Protein AF-A0A947G6I9-F1 (afdb_monomer)

Sequence (296 aa):
MSQNSLHRHLKLLVLGGATAAMALVASPETAAADTYVRVGGAVRIGPAGTYYRPPVRVRRVRRIYRPIPARRLIVGGSLWAGNLTVGWAAPPPPPPRPCPVDCGPPLPPPQPYYGPSQYRPAPAPVVRARPAPRPLIPRFGLGVFGGGVDVEDREAGEAFGLIGRFNVGRHLALEGELSRDEIENDVRVDNRAGGALILNLLPNRRLNPYLLAGGGVLFTDVADGQYSSRDPYGEAGIGVELKLSRRLSLSLEGRAGARRRASGGDPGETPLRSIAPPADEEESYTRGRLSAMLYF

Secondary structure (DSSP, 8-state):
--------------------------------------BSB-EEEETTEEEE-----------------------------TT----------PPPP---S---S----------------------PPPPPPPPPPPSEEEEEEEEEEEETTS--EEEEEEEEEEE-SSSEEEEEEEEEEEETTTTEEEEEEEEEEEEESSTTSSEEEEEEEEEEEEEEEETTTTEEEEEEEEEEEEEEEEE-SSSEEEEEEEEEEEE---S-------SGGGTSPPTT--EEEEEEEEEEEEE-

Structure (mmCIF, N/CA/C/O backbone):
data_AF-A0A947G6I9-F1
#
_entry.id   AF-A0A947G6I9-F1
#
loop_
_atom_site.group_PDB
_atom_site.id
_atom_site.type_symbol
_atom_site.label_atom_id
_atom_site.label_alt_id
_atom_site.label_comp_id
_atom_site.label_asym_id
_atom_site.label_entity_id
_atom_site.label_seq_id
_atom_site.pdbx_PDB_ins_code
_atom_site.Cartn_x
_atom_site.Cartn_y
_atom_site.Cartn_z
_atom_site.occupancy
_atom_site.B_iso_or_equiv
_atom_site.auth_seq_id
_atom_site.auth_comp_id
_atom_site.auth_asym_id
_atom_site.auth_atom_id
_atom_site.pdbx_PDB_model_num
ATOM 1 N N . MET A 1 1 ? 6.507 12.407 -52.029 1.00 38.53 1 MET A N 1
ATOM 2 C CA . MET A 1 1 ? 6.138 13.867 -51.807 1.00 38.53 1 MET A CA 1
ATOM 3 C C . MET A 1 1 ? 4.665 13.987 -51.403 1.00 38.53 1 MET A C 1
ATOM 5 O O . MET A 1 1 ? 3.771 13.485 -52.086 1.00 38.53 1 MET A O 1
ATOM 9 N N . SER A 1 2 ? 4.322 13.599 -50.126 1.00 37.91 2 SER A N 1
ATOM 10 C CA . SER A 1 2 ? 3.820 14.255 -48.901 1.00 37.91 2 SER A CA 1
ATOM 11 C C . SER A 1 2 ? 2.362 13.848 -48.648 1.00 37.91 2 SER A C 1
ATOM 13 O O . SER A 1 2 ? 1.463 14.166 -49.429 1.00 37.91 2 SER A O 1
ATOM 15 N N . GLN A 1 3 ? 2.190 12.775 -47.810 1.00 41.69 3 GLN A N 1
ATOM 16 C CA . GLN A 1 3 ? 0.922 12.483 -47.098 1.00 41.69 3 GLN A CA 1
ATOM 17 C C . GLN A 1 3 ? 1.153 12.563 -45.587 1.00 41.69 3 GLN A C 1
ATOM 19 O O . GLN A 1 3 ? 1.938 11.803 -45.016 1.00 41.69 3 GLN A O 1
ATOM 24 N N . ASN A 1 4 ? 1.241 13.797 -45.050 1.00 42.34 4 ASN A N 1
ATOM 25 C CA . ASN A 1 4 ? 1.119 13.863 -43.569 1.00 42.34 4 ASN A CA 1
ATOM 26 C C . ASN A 1 4 ? 0.287 15.085 -43.172 1.00 42.34 4 ASN A C 1
ATOM 28 O O . ASN A 1 4 ? 0.679 16.230 -43.404 1.00 42.34 4 ASN A O 1
ATOM 32 N N . SER A 1 5 ? -1.003 14.951 -43.200 1.00 45.03 5 SER A N 1
ATOM 33 C CA . SER A 1 5 ? -1.693 15.902 -42.285 1.00 45.03 5 SER A CA 1
ATOM 34 C C . SER A 1 5 ? -3.045 15.313 -41.871 1.00 45.03 5 SER A C 1
ATOM 36 O O . SER A 1 5 ? -3.878 14.964 -42.710 1.00 45.03 5 SER A O 1
ATOM 38 N N . LEU A 1 6 ? -2.974 14.481 -40.862 1.00 40.09 6 LEU A N 1
ATOM 39 C CA . LEU A 1 6 ? -4.314 14.557 -40.224 1.00 40.09 6 LEU A CA 1
ATOM 40 C C . LEU A 1 6 ? -4.283 13.780 -38.905 1.00 40.09 6 LEU A C 1
ATOM 42 O O . LEU A 1 6 ? -4.068 12.566 -38.882 1.00 40.09 6 LEU A O 1
ATOM 46 N N . HIS A 1 7 ? -3.793 14.416 -37.825 1.00 33.88 7 HIS A N 1
ATOM 47 C CA . HIS A 1 7 ? -4.610 14.086 -36.628 1.00 33.88 7 HIS A CA 1
ATOM 48 C C . HIS A 1 7 ? -4.067 14.846 -35.416 1.00 33.88 7 HIS A C 1
ATOM 50 O O . HIS A 1 7 ? -2.981 14.555 -34.911 1.00 33.88 7 HIS A O 1
ATOM 56 N N . ARG A 1 8 ? -4.262 16.150 -35.284 1.00 44.22 8 ARG A N 1
ATOM 57 C CA . ARG A 1 8 ? -4.126 16.766 -33.938 1.00 44.22 8 ARG A CA 1
ATOM 58 C C . ARG A 1 8 ? -5.417 17.504 -33.579 1.00 44.22 8 ARG A C 1
ATOM 60 O O . ARG A 1 8 ? -5.967 18.263 -34.380 1.00 44.22 8 ARG A O 1
ATOM 67 N N . HIS A 1 9 ? -6.345 16.775 -32.966 1.00 36.16 9 HIS A N 1
ATOM 68 C CA . HIS A 1 9 ? -7.088 17.425 -31.863 1.00 36.16 9 HIS A CA 1
ATOM 69 C C . HIS A 1 9 ? -8.312 16.574 -31.508 1.00 36.16 9 HIS A C 1
ATOM 71 O O . HIS A 1 9 ? -9.069 16.146 -32.383 1.00 36.16 9 HIS A O 1
ATOM 77 N N . LEU A 1 10 ? -8.234 15.844 -30.340 1.00 31.86 10 LEU A N 1
ATOM 78 C CA . LEU A 1 10 ? -9.440 15.853 -29.481 1.00 31.86 10 LEU A CA 1
ATOM 79 C C . LEU A 1 10 ? -9.472 14.568 -28.646 1.00 31.86 10 LEU A C 1
ATOM 81 O O . LEU A 1 10 ? -9.374 13.459 -29.174 1.00 31.86 10 LEU A O 1
ATOM 85 N N . LYS A 1 11 ? -9.112 14.657 -27.267 1.00 29.22 11 LYS A N 1
ATOM 86 C CA . LYS A 1 11 ? -10.168 14.362 -26.268 1.00 29.22 11 LYS A CA 1
ATOM 87 C C . LYS A 1 11 ? -9.521 13.979 -24.934 1.00 29.22 11 LYS A C 1
ATOM 89 O O . LYS A 1 11 ? -8.597 13.165 -24.882 1.00 29.22 11 LYS A O 1
ATOM 94 N N . LEU A 1 12 ? -9.678 14.877 -23.801 1.00 29.91 12 LEU A N 1
ATOM 95 C CA . LEU A 1 12 ? -10.816 14.860 -22.850 1.00 29.91 12 LEU A CA 1
ATOM 96 C C . LEU A 1 12 ? -10.626 13.745 -21.814 1.00 29.91 12 LEU A C 1
ATOM 98 O O . LEU A 1 12 ? -10.316 12.602 -22.157 1.00 29.91 12 LEU A O 1
ATOM 102 N N . LEU A 1 13 ? -10.278 14.134 -20.557 1.00 30.55 13 LEU A N 1
ATOM 103 C CA . LEU A 1 13 ? -11.035 13.986 -19.294 1.00 30.55 13 LEU A CA 1
ATOM 104 C C . LEU A 1 13 ? -11.184 12.503 -18.928 1.00 30.55 13 LEU A C 1
ATOM 106 O O . LEU A 1 13 ? -11.746 11.710 -19.687 1.00 30.55 13 LEU A O 1
ATOM 110 N N . VAL A 1 14 ? -10.269 11.926 -18.073 1.00 29.95 14 VAL A N 1
ATOM 111 C CA . VAL A 1 14 ? -10.734 10.684 -17.398 1.00 29.95 14 VAL A CA 1
ATOM 112 C C . VAL A 1 14 ? -10.686 10.910 -15.884 1.00 29.95 14 VAL A C 1
ATOM 114 O O . VAL A 1 14 ? -9.630 11.182 -15.308 1.00 29.95 14 VAL A O 1
ATOM 117 N N . LEU A 1 15 ? -11.593 11.722 -15.322 1.00 32.84 15 LEU A N 1
ATOM 118 C CA . LEU A 1 15 ? -12.431 11.442 -14.130 1.00 32.84 15 LEU A CA 1
ATOM 119 C C . LEU A 1 15 ? -13.633 10.567 -14.502 1.00 32.84 15 LEU A C 1
ATOM 121 O O . LEU A 1 15 ? -14.388 10.876 -15.427 1.00 32.84 15 LEU A O 1
ATOM 125 N N . GLY A 1 16 ? -13.444 9.224 -14.375 1.00 25.89 16 GLY A N 1
ATOM 126 C CA . GLY A 1 16 ? -14.708 8.478 -14.127 1.00 25.89 16 GLY A CA 1
ATOM 127 C C . GLY A 1 16 ? -14.398 7.013 -13.808 1.00 25.89 16 GLY A C 1
ATOM 128 O O . GLY A 1 16 ? -13.567 6.378 -14.460 1.00 25.89 16 GLY A O 1
ATOM 129 N N . GLY A 1 17 ? -14.210 6.653 -12.525 1.00 27.61 17 GLY A N 1
ATOM 130 C CA . GLY A 1 17 ? -15.162 5.637 -11.999 1.00 27.61 17 GLY A CA 1
ATOM 131 C C . GLY A 1 17 ? -14.510 4.249 -11.951 1.00 27.61 17 GLY A C 1
ATOM 132 O O . GLY A 1 17 ? -13.888 3.802 -12.916 1.00 27.61 17 GLY A O 1
ATOM 133 N N . ALA A 1 18 ? -13.778 3.889 -10.860 1.00 37.56 18 ALA A N 1
ATOM 134 C CA . ALA A 1 18 ? -14.086 2.695 -10.036 1.00 37.56 18 ALA A CA 1
ATOM 135 C C . ALA A 1 18 ? -15.205 1.853 -10.665 1.00 37.56 18 ALA A C 1
ATOM 137 O O . ALA A 1 18 ? -16.326 2.325 -10.872 1.00 37.56 18 ALA A O 1
ATOM 138 N N . THR A 1 19 ? -14.866 0.982 -11.642 1.00 30.62 19 THR A N 1
ATOM 139 C CA . THR A 1 19 ? -15.785 -0.168 -11.843 1.00 30.62 19 THR A CA 1
ATOM 140 C C . THR A 1 19 ? -14.954 -1.429 -12.088 1.00 30.62 19 THR A C 1
ATOM 142 O O . THR A 1 19 ? -13.933 -1.400 -12.779 1.00 30.62 19 THR A O 1
ATOM 145 N N . ALA A 1 20 ? -14.699 -2.275 -11.007 1.00 40.25 20 ALA A N 1
ATOM 146 C CA . ALA A 1 20 ? -14.956 -3.725 -10.835 1.00 40.25 20 ALA A CA 1
ATOM 147 C C . ALA A 1 20 ? -14.057 -4.543 -11.773 1.00 40.25 20 ALA A C 1
ATOM 149 O O . ALA A 1 20 ? -14.175 -4.474 -12.999 1.00 40.25 20 ALA A O 1
ATOM 150 N N . ALA A 1 21 ? -12.801 -4.814 -11.317 1.00 31.55 21 ALA A N 1
ATOM 151 C CA . ALA A 1 21 ? -12.365 -6.122 -11.883 1.00 31.55 21 ALA A CA 1
ATOM 152 C C . ALA A 1 21 ? -11.701 -6.957 -10.786 1.00 31.55 21 ALA A C 1
ATOM 154 O O . ALA A 1 21 ? -10.664 -6.583 -10.233 1.00 31.55 21 ALA A O 1
ATOM 155 N N . MET A 1 22 ? -12.474 -7.407 -9.846 1.00 36.22 22 MET A N 1
ATOM 156 C CA . MET A 1 22 ? -12.140 -8.665 -9.127 1.00 36.22 22 MET A CA 1
ATOM 157 C C . MET A 1 22 ? -12.652 -9.877 -9.910 1.00 36.22 22 MET A C 1
ATOM 159 O O . MET A 1 22 ? -13.844 -9.997 -10.198 1.00 36.22 22 MET A O 1
ATOM 163 N N . ALA A 1 23 ? -11.958 -10.305 -10.882 1.00 32.06 23 ALA A N 1
ATOM 164 C CA . ALA A 1 23 ? -12.135 -11.720 -11.299 1.00 32.06 23 ALA A CA 1
ATOM 165 C C . ALA A 1 23 ? -10.922 -12.541 -10.844 1.00 32.06 23 ALA A C 1
ATOM 167 O O . ALA A 1 23 ? -9.770 -12.129 -11.002 1.00 32.06 23 ALA A O 1
ATOM 168 N N . LEU A 1 24 ? -10.953 -13.109 -9.633 1.00 33.41 24 LEU A N 1
ATOM 169 C CA . LEU A 1 24 ? -10.735 -14.474 -9.105 1.00 33.41 24 LEU A CA 1
ATOM 170 C C . LEU A 1 24 ? -10.151 -15.396 -10.180 1.00 33.41 24 LEU A C 1
ATOM 172 O O . LEU A 1 24 ? -10.664 -15.481 -11.298 1.00 33.41 24 LEU A O 1
ATOM 176 N N . VAL A 1 25 ? -8.864 -15.530 -10.352 1.00 35.25 25 VAL A N 1
ATOM 177 C CA . VAL A 1 25 ? -8.066 -16.666 -10.871 1.00 35.25 25 VAL A CA 1
ATOM 178 C C . VAL A 1 25 ? -8.551 -17.975 -10.230 1.00 35.25 25 VAL A C 1
ATOM 180 O O . VAL A 1 25 ? -8.489 -18.155 -9.012 1.00 35.25 25 VAL A O 1
ATOM 183 N N . ALA A 1 26 ? -9.763 -18.518 -10.627 1.00 35.75 26 ALA A N 1
ATOM 184 C CA . ALA A 1 26 ? -10.063 -19.962 -10.465 1.00 35.75 26 ALA A CA 1
ATOM 185 C C . ALA A 1 26 ? -9.674 -20.723 -11.739 1.00 35.75 26 ALA A C 1
ATOM 187 O O . ALA A 1 26 ? -9.839 -20.230 -12.857 1.00 35.75 26 ALA A O 1
ATOM 188 N N . SER A 1 27 ? -8.521 -21.351 -11.779 1.00 30.91 27 SER A N 1
ATOM 189 C CA . SER A 1 27 ? -7.966 -22.497 -12.526 1.00 30.91 27 SER A CA 1
ATOM 190 C C . SER A 1 27 ? -9.075 -23.385 -13.105 1.00 30.91 27 SER A C 1
ATOM 192 O O . SER A 1 27 ? -10.106 -23.619 -12.470 1.00 30.91 27 SER A O 1
ATOM 194 N N . PRO A 1 28 ? -9.162 -23.623 -14.490 1.00 38.06 28 PRO A N 1
ATOM 195 C CA . PRO A 1 28 ? -10.180 -24.503 -15.091 1.00 38.06 28 PRO A CA 1
ATOM 196 C C . PRO A 1 28 ? -9.769 -25.980 -15.019 1.00 38.06 28 PRO A C 1
ATOM 198 O O . PRO A 1 28 ? -8.605 -26.328 -15.235 1.00 38.06 28 PRO A O 1
ATOM 201 N N . GLU A 1 29 ? -10.208 -26.688 -13.912 1.00 33.97 29 GLU A N 1
ATOM 202 C CA . GLU A 1 29 ? -10.324 -28.120 -14.293 1.00 33.97 29 GLU A CA 1
ATOM 203 C C . GLU A 1 29 ? -11.604 -28.709 -13.694 1.00 33.97 29 GLU A C 1
ATOM 205 O O . GLU A 1 29 ? -11.978 -28.408 -12.558 1.00 33.97 29 GLU A O 1
ATOM 210 N N . THR A 1 30 ? -12.744 -28.799 -14.479 1.00 40.44 30 THR A N 1
ATOM 211 C CA . THR A 1 30 ? -13.767 -29.812 -14.825 1.00 40.44 30 THR A CA 1
ATOM 212 C C . THR A 1 30 ? -14.638 -30.118 -13.601 1.00 40.44 30 THR A C 1
ATOM 214 O O . THR A 1 30 ? -14.137 -30.367 -12.503 1.00 40.44 30 THR A O 1
ATOM 217 N N . ALA A 1 31 ? -15.835 -29.373 -13.495 1.00 31.58 31 ALA A N 1
ATOM 218 C CA . ALA A 1 31 ? -17.060 -30.124 -13.107 1.00 31.58 31 ALA A CA 1
ATOM 219 C C . ALA A 1 31 ? -18.213 -29.132 -12.908 1.00 31.58 31 ALA A C 1
ATOM 221 O O . ALA A 1 31 ? -18.032 -28.037 -12.371 1.00 31.58 31 ALA A O 1
ATOM 222 N N . ALA A 1 32 ? -19.038 -28.828 -13.989 1.00 42.41 32 ALA A N 1
ATOM 223 C CA . ALA A 1 32 ? -20.503 -28.606 -14.031 1.00 42.41 32 ALA A CA 1
ATOM 224 C C . ALA A 1 32 ? -21.090 -28.497 -12.619 1.00 42.41 32 ALA A C 1
ATOM 226 O O . ALA A 1 32 ? -21.096 -29.460 -11.849 1.00 42.41 32 ALA A O 1
ATOM 227 N N . ALA A 1 33 ? -20.808 -27.322 -11.980 1.00 33.38 33 ALA A N 1
ATOM 228 C CA . ALA A 1 33 ? -21.680 -27.056 -10.807 1.00 33.38 33 ALA A CA 1
ATOM 229 C C . ALA A 1 33 ? -22.154 -25.598 -10.850 1.00 33.38 33 ALA A C 1
ATOM 231 O O . ALA A 1 33 ? -21.427 -24.699 -11.281 1.00 33.38 33 ALA A O 1
ATOM 232 N N . ASP A 1 34 ? -23.405 -25.389 -11.298 1.00 33.06 34 ASP A N 1
ATOM 233 C CA . ASP A 1 34 ? -24.320 -24.261 -11.015 1.00 33.06 34 ASP A CA 1
ATOM 234 C C . ASP A 1 34 ? -23.884 -23.480 -9.768 1.00 33.06 34 ASP A C 1
ATOM 236 O O . ASP A 1 34 ? -23.686 -24.048 -8.692 1.00 33.06 34 ASP A O 1
ATOM 240 N N . THR A 1 35 ? -23.054 -22.474 -9.998 1.00 33.53 35 THR A N 1
ATOM 241 C CA . THR A 1 35 ? -22.595 -21.558 -8.932 1.00 33.53 35 THR A CA 1
ATOM 242 C C . THR A 1 35 ? -23.526 -20.338 -8.870 1.00 33.53 35 THR A C 1
ATOM 244 O O . THR A 1 35 ? -23.986 -19.833 -9.896 1.00 33.53 35 THR A O 1
ATOM 247 N N . TYR A 1 36 ? -24.280 -20.205 -7.738 1.00 33.22 36 TYR A N 1
ATOM 248 C CA . TYR A 1 36 ? -25.167 -19.067 -7.407 1.00 33.22 36 TYR A CA 1
ATOM 249 C C . TYR A 1 36 ? -24.392 -18.060 -6.545 1.00 33.22 36 TYR A C 1
ATOM 251 O O . TYR A 1 36 ? -23.603 -18.433 -5.674 1.00 33.22 36 TYR A O 1
ATOM 259 N N . VAL A 1 37 ? -24.060 -16.848 -7.049 1.00 30.72 37 VAL A N 1
ATOM 260 C CA . VAL A 1 37 ? -23.490 -15.725 -6.266 1.00 30.72 37 VAL A CA 1
ATOM 261 C C . VAL A 1 37 ? -24.580 -14.657 -6.083 1.00 30.72 37 VAL A C 1
ATOM 263 O O . VAL A 1 37 ? -25.307 -14.315 -7.018 1.00 30.72 37 VAL A O 1
ATOM 266 N N . ARG A 1 38 ? -25.062 -14.538 -4.794 1.00 26.80 38 ARG A N 1
ATOM 267 C CA . ARG A 1 38 ? -26.066 -13.503 -4.448 1.00 26.80 38 ARG A CA 1
ATOM 268 C C . ARG A 1 38 ? -25.362 -12.188 -4.100 1.00 26.80 38 ARG A C 1
ATOM 270 O O . ARG A 1 38 ? -24.536 -12.125 -3.186 1.00 26.80 38 ARG A O 1
ATOM 277 N N . VAL A 1 39 ? -25.224 -11.302 -5.071 1.00 35.44 39 VAL A N 1
ATOM 278 C CA . VAL A 1 39 ? -24.970 -9.856 -4.881 1.00 35.44 39 VAL A CA 1
ATOM 279 C C . VAL A 1 39 ? -26.198 -9.078 -5.369 1.00 35.44 39 VAL A C 1
ATOM 281 O O . VAL A 1 39 ? -26.790 -9.394 -6.404 1.00 35.44 39 VAL A O 1
ATOM 284 N N . GLY A 1 40 ? -27.177 -8.846 -4.481 1.00 36.22 40 GLY A N 1
ATOM 285 C CA . GLY A 1 40 ? -28.359 -7.949 -4.517 1.00 36.22 40 GLY A CA 1
ATOM 286 C C . GLY A 1 40 ? -28.660 -7.433 -5.928 1.00 36.22 40 GLY A C 1
ATOM 287 O O . GLY A 1 40 ? -29.098 -6.290 -6.077 1.00 36.22 40 GLY A O 1
ATOM 288 N N . GLY A 1 41 ? -28.851 -8.319 -6.893 1.00 38.50 41 GLY A N 1
ATOM 289 C CA . GLY A 1 41 ? -29.470 -8.299 -8.234 1.00 38.50 41 GLY A CA 1
ATOM 290 C C . GLY A 1 41 ? -29.014 -9.507 -9.060 1.00 38.50 41 GLY A C 1
ATOM 291 O O . GLY A 1 41 ? -27.977 -10.115 -8.787 1.00 38.50 41 GLY A O 1
ATOM 292 N N . ALA A 1 42 ? -30.087 -10.358 -9.391 1.00 39.41 42 ALA A N 1
ATOM 293 C CA . ALA A 1 42 ? -29.983 -11.694 -10.029 1.00 39.41 42 ALA A CA 1
ATOM 294 C C . ALA A 1 42 ? -29.554 -11.551 -11.496 1.00 39.41 42 ALA A C 1
ATOM 296 O O . ALA A 1 42 ? -30.075 -10.715 -12.238 1.00 39.41 42 ALA A O 1
ATOM 297 N N . VAL A 1 43 ? -28.231 -11.813 -11.763 1.00 40.03 43 VAL A N 1
ATOM 298 C CA . VAL A 1 43 ? -27.807 -11.905 -13.180 1.00 40.03 43 VAL A CA 1
ATOM 299 C C . VAL A 1 43 ? -27.692 -13.390 -13.558 1.00 40.03 43 VAL A C 1
ATOM 301 O O . VAL A 1 43 ? -27.105 -14.194 -12.829 1.00 40.03 43 VAL A O 1
ATOM 304 N N . ARG A 1 44 ? -28.604 -13.732 -14.602 1.00 47.19 44 ARG A N 1
ATOM 305 C CA . ARG A 1 44 ? -28.513 -15.126 -15.097 1.00 47.19 44 ARG A CA 1
ATOM 306 C C . ARG A 1 44 ? -27.748 -15.159 -16.425 1.00 47.19 44 ARG A C 1
ATOM 308 O O . ARG A 1 44 ? -27.967 -14.330 -17.311 1.00 47.19 44 ARG A O 1
ATOM 315 N N . ILE A 1 45 ? -26.743 -16.031 -16.495 1.00 41.41 45 ILE A N 1
ATOM 316 C CA . ILE A 1 45 ? -26.001 -16.174 -17.772 1.00 41.41 45 ILE A CA 1
ATOM 317 C C . ILE A 1 45 ? -26.218 -17.599 -18.293 1.00 41.41 45 ILE A C 1
ATOM 319 O O . ILE A 1 45 ? -25.927 -18.584 -17.610 1.00 41.41 45 ILE A O 1
ATOM 323 N N . GLY A 1 46 ? -27.031 -17.634 -19.523 1.00 60.56 46 GLY A N 1
ATOM 324 C CA . GLY A 1 46 ? -27.208 -18.929 -20.207 1.00 60.56 46 GLY A CA 1
ATOM 325 C C . GLY A 1 46 ? -26.833 -18.820 -21.693 1.00 60.56 46 GLY A C 1
ATOM 326 O O . GLY A 1 46 ? -26.339 -17.789 -22.154 1.00 60.56 46 GLY A O 1
ATOM 327 N N . PRO A 1 47 ? -26.814 -19.894 -22.422 1.00 43.84 47 PRO A N 1
ATOM 328 C CA . PRO A 1 47 ? -26.299 -20.038 -23.796 1.00 43.84 47 PRO A CA 1
ATOM 329 C C . PRO A 1 47 ? -27.072 -19.160 -24.788 1.00 43.84 47 PRO A C 1
ATOM 331 O O . PRO A 1 47 ? -26.573 -18.898 -25.885 1.00 43.84 47 PRO A O 1
ATOM 334 N N . ALA A 1 48 ? -28.067 -18.398 -24.275 1.00 49.12 48 ALA A N 1
ATOM 335 C CA . ALA A 1 48 ? -28.883 -17.611 -25.227 1.00 49.12 48 ALA A CA 1
ATOM 336 C C . ALA A 1 48 ? -28.780 -16.121 -24.887 1.00 49.12 48 ALA A C 1
ATOM 338 O O . ALA A 1 48 ? -29.337 -15.286 -25.602 1.00 49.12 48 ALA A O 1
ATOM 339 N N . GLY A 1 49 ? -27.636 -15.671 -24.284 1.00 42.41 49 GLY A N 1
ATOM 340 C CA . GLY A 1 49 ? -27.348 -14.240 -24.024 1.00 42.41 49 GLY A CA 1
ATOM 341 C C . GLY A 1 49 ? -27.771 -13.829 -22.608 1.00 42.41 49 GLY A C 1
ATOM 342 O O . GLY A 1 49 ? -28.307 -14.629 -21.838 1.00 42.41 49 GLY A O 1
ATOM 343 N N . THR A 1 50 ? -27.129 -12.584 -22.234 1.00 41.03 50 THR A N 1
ATOM 344 C CA . THR A 1 50 ? -27.154 -12.029 -20.865 1.00 41.03 50 THR A CA 1
ATOM 345 C C . THR A 1 50 ? -28.363 -11.094 -20.712 1.00 41.03 50 THR A C 1
ATOM 347 O O . THR A 1 50 ? -28.639 -10.259 -21.576 1.00 41.03 50 THR A O 1
ATOM 350 N N . TYR A 1 51 ? -29.282 -11.521 -19.774 1.00 43.50 51 TYR A N 1
ATOM 351 C CA . TYR A 1 51 ? -30.470 -10.689 -19.483 1.00 43.50 51 TYR A CA 1
ATOM 352 C C . TYR A 1 51 ? -30.339 -10.097 -18.072 1.00 43.50 51 TYR A C 1
ATOM 354 O O . TYR A 1 51 ? -29.915 -10.772 -17.131 1.00 43.50 51 TYR A O 1
ATOM 362 N N . TYR A 1 52 ? -30.404 -8.727 -18.124 1.00 42.44 52 TYR A N 1
ATOM 363 C CA . TYR A 1 52 ? -30.323 -7.980 -16.849 1.00 42.44 52 TYR A CA 1
ATOM 364 C C . TYR A 1 52 ? -31.720 -7.486 -16.451 1.00 42.44 52 TYR A C 1
ATOM 366 O O . TYR A 1 52 ? -32.441 -6.888 -17.254 1.00 42.44 52 TYR A O 1
ATOM 374 N N . ARG A 1 53 ? -32.221 -8.057 -15.244 1.00 44.56 53 ARG A N 1
ATOM 375 C CA . ARG A 1 53 ? -33.484 -7.495 -14.708 1.00 44.56 53 ARG A CA 1
ATOM 376 C C . ARG A 1 53 ? -33.175 -6.625 -13.479 1.00 44.56 53 ARG A C 1
ATOM 378 O O . ARG A 1 53 ? -32.528 -7.068 -12.528 1.00 44.56 53 ARG A O 1
ATOM 385 N N . PRO A 1 54 ? -33.400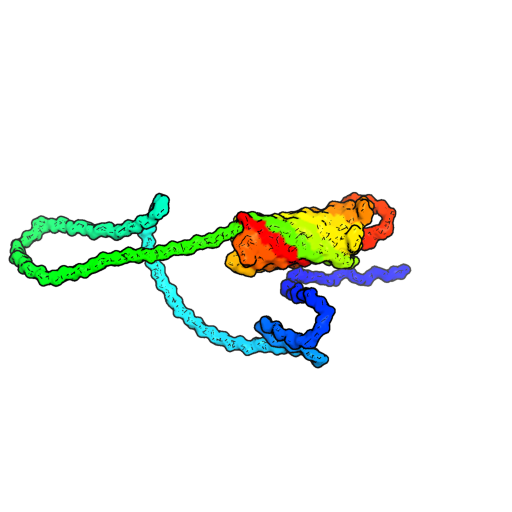 -5.298 -13.521 1.00 38.72 54 PRO A N 1
ATOM 386 C CA . PRO A 1 54 ? -33.154 -4.491 -12.318 1.00 38.72 54 PRO A CA 1
ATOM 387 C C . PRO A 1 54 ? -34.194 -4.768 -11.221 1.00 38.72 54 PRO A C 1
ATOM 389 O O . PRO A 1 54 ? -35.306 -5.222 -11.504 1.00 38.72 54 PRO A O 1
ATOM 392 N N . PRO A 1 55 ? -33.764 -4.673 -9.897 1.00 45.56 55 PRO A N 1
ATOM 393 C CA . PRO A 1 55 ? -34.772 -4.872 -8.840 1.00 45.56 55 PRO A CA 1
ATOM 394 C C . PRO A 1 55 ? -35.660 -3.629 -8.663 1.00 45.56 55 PRO A C 1
ATOM 396 O O . PRO A 1 55 ? -35.197 -2.493 -8.796 1.00 45.56 55 PRO A O 1
ATOM 399 N N . VAL A 1 56 ? -36.971 -3.705 -9.001 1.00 47.53 56 VAL A N 1
ATOM 400 C CA . VAL A 1 56 ? -37.935 -2.670 -8.557 1.00 47.53 56 VAL A CA 1
ATOM 401 C C . VAL A 1 56 ? -38.425 -3.024 -7.146 1.00 47.53 56 VAL A C 1
ATOM 403 O O . VAL A 1 56 ? -38.963 -4.108 -6.907 1.00 47.53 56 VAL A O 1
ATOM 406 N N . ARG A 1 57 ? -37.632 -2.457 -6.151 1.00 40.16 57 ARG A N 1
ATOM 407 C CA . ARG A 1 57 ? -38.354 -2.455 -4.852 1.00 40.16 57 ARG A CA 1
ATOM 408 C C . ARG A 1 57 ? -38.516 -1.014 -4.361 1.00 40.16 57 ARG A C 1
ATOM 410 O O . ARG A 1 57 ? -37.565 -0.229 -4.352 1.00 40.16 57 ARG A O 1
ATOM 417 N N . VAL A 1 58 ? -39.656 -0.339 -4.593 1.00 40.69 58 VAL A N 1
ATOM 418 C CA . VAL A 1 58 ? -40.165 0.861 -3.892 1.00 40.69 58 VAL A CA 1
ATOM 419 C C . VAL A 1 58 ? -40.500 0.487 -2.439 1.00 40.69 58 VAL A C 1
ATOM 421 O O . VAL A 1 58 ? -41.289 -0.423 -2.175 1.00 40.69 58 VAL A O 1
ATOM 424 N N . ARG A 1 59 ? -39.492 0.634 -1.540 1.00 36.56 59 ARG A N 1
ATOM 425 C CA . ARG A 1 59 ? -39.778 0.544 -0.089 1.00 36.56 59 ARG A CA 1
ATOM 426 C C . ARG A 1 59 ? -40.112 1.935 0.464 1.00 36.56 59 ARG A C 1
ATOM 428 O O . ARG A 1 59 ? -39.402 2.911 0.217 1.00 36.56 59 ARG A O 1
ATOM 435 N N . ARG A 1 60 ? -41.368 2.271 0.552 1.00 42.09 60 ARG A N 1
ATOM 436 C CA . ARG A 1 60 ? -41.904 3.365 1.395 1.00 42.09 60 ARG A CA 1
ATOM 437 C C . ARG A 1 60 ? -41.410 3.234 2.842 1.00 42.09 60 ARG A C 1
ATOM 439 O O . ARG A 1 60 ? -41.599 2.204 3.493 1.00 42.09 60 ARG A O 1
ATOM 446 N N . VAL A 1 61 ? -40.315 3.920 3.180 1.00 36.94 61 VAL A N 1
ATOM 447 C CA . VAL A 1 61 ? -39.744 4.092 4.534 1.00 36.94 61 VAL A CA 1
ATOM 448 C C . VAL A 1 61 ? -40.591 5.115 5.305 1.00 36.94 61 VAL A C 1
ATOM 450 O O . VAL A 1 61 ? -40.927 6.185 4.793 1.00 36.94 61 VAL A O 1
ATOM 453 N N . ARG A 1 62 ? -41.564 4.666 6.163 1.00 40.59 62 ARG A N 1
ATOM 454 C CA . ARG A 1 62 ? -42.235 5.449 7.227 1.00 40.59 62 ARG A CA 1
ATOM 455 C C . ARG A 1 62 ? -41.213 5.956 8.254 1.00 40.59 62 ARG A C 1
ATOM 457 O O . ARG A 1 62 ? -40.400 5.194 8.780 1.00 40.59 62 ARG A O 1
ATOM 464 N N . ARG A 1 63 ? -40.789 7.212 8.086 1.00 37.75 63 ARG A N 1
ATOM 465 C CA . ARG A 1 63 ? -40.036 8.087 9.008 1.00 37.75 63 ARG A CA 1
ATOM 466 C C . ARG A 1 63 ? -40.728 8.181 10.374 1.00 37.75 63 ARG A C 1
ATOM 468 O O . ARG A 1 63 ? -41.910 8.518 10.471 1.00 37.75 63 ARG A O 1
ATOM 475 N N . ILE A 1 64 ? -40.382 7.305 11.300 1.00 44.12 64 ILE A N 1
ATOM 476 C CA . ILE A 1 64 ? -40.784 7.484 12.715 1.00 44.12 64 ILE A CA 1
ATOM 477 C C . ILE A 1 64 ? -39.837 8.505 13.366 1.00 44.12 64 ILE A C 1
ATOM 479 O O . ILE A 1 64 ? -38.612 8.385 13.289 1.00 44.12 64 ILE A O 1
ATOM 483 N N . TYR A 1 65 ? -40.245 9.829 13.510 1.00 35.47 65 TYR A N 1
ATOM 484 C CA . TYR A 1 65 ? -39.747 10.964 14.316 1.00 35.47 65 TYR A CA 1
ATOM 485 C C . TYR A 1 65 ? -39.729 10.608 15.808 1.00 35.47 65 TYR A C 1
ATOM 487 O O . TYR A 1 65 ? -40.751 10.238 16.391 1.00 35.47 65 TYR A O 1
ATOM 495 N N . ARG A 1 66 ? -38.572 10.092 16.288 1.00 39.62 66 ARG A N 1
ATOM 496 C CA . ARG A 1 66 ? -38.411 9.973 17.756 1.00 39.62 66 ARG A CA 1
ATOM 497 C C . ARG A 1 66 ? -37.939 11.313 18.342 1.00 39.62 66 ARG A C 1
ATOM 499 O O . ARG A 1 66 ? -37.013 11.945 17.829 1.00 39.62 66 ARG A O 1
ATOM 506 N N . PRO A 1 67 ? -38.739 12.055 19.161 1.00 39.03 67 PRO A N 1
ATOM 507 C CA . PRO A 1 67 ? -38.343 13.295 19.848 1.00 39.03 67 PRO A CA 1
ATOM 508 C C . PRO A 1 67 ? -37.135 13.068 20.775 1.00 39.03 67 PRO A C 1
ATOM 510 O O . PRO A 1 67 ? -37.002 12.011 21.398 1.00 39.03 67 PRO A O 1
ATOM 513 N N . ILE A 1 68 ? -35.977 13.572 20.363 1.00 43.31 68 ILE A N 1
ATOM 514 C CA . ILE A 1 68 ? -34.743 13.744 21.156 1.00 43.31 68 ILE A CA 1
ATOM 515 C C . ILE A 1 68 ? -35.095 14.405 22.502 1.00 43.31 68 ILE A C 1
ATOM 517 O O . ILE A 1 68 ? -35.777 15.431 22.552 1.00 43.31 68 ILE A O 1
ATOM 521 N N . PRO A 1 69 ? -35.092 13.700 23.698 1.00 41.62 69 PRO A N 1
ATOM 522 C CA . PRO A 1 69 ? -35.312 14.382 24.984 1.00 41.62 69 PRO A CA 1
ATOM 523 C C . PRO A 1 69 ? -34.223 15.431 25.264 1.00 41.62 69 PRO A C 1
ATOM 525 O O . PRO A 1 69 ? -33.077 15.287 24.831 1.00 41.62 69 PRO A O 1
ATOM 528 N N . ALA A 1 70 ? -34.562 16.737 25.204 1.00 42.12 70 ALA A N 1
ATOM 529 C CA . ALA A 1 70 ? -33.988 17.971 25.782 1.00 42.12 70 ALA A CA 1
ATOM 530 C C . ALA A 1 70 ? -32.981 17.654 26.898 1.00 42.12 70 ALA A C 1
ATOM 532 O O . ALA A 1 70 ? -33.252 16.855 27.798 1.00 42.12 70 ALA A O 1
ATOM 533 N N . ARG A 1 71 ? -31.715 17.460 26.543 1.00 38.44 71 ARG A N 1
ATOM 534 C CA . ARG A 1 71 ? -30.490 17.413 27.373 1.00 38.44 71 ARG A CA 1
ATOM 535 C C . ARG A 1 71 ? -30.502 18.518 28.435 1.00 38.44 71 ARG A C 1
ATOM 537 O O . ARG A 1 71 ? -30.780 19.683 28.145 1.00 38.44 71 ARG A O 1
ATOM 544 N N . ARG A 1 72 ? -30.998 18.234 29.621 1.00 43.16 72 ARG A N 1
ATOM 545 C CA . ARG A 1 72 ? -30.769 18.958 30.891 1.00 43.16 72 ARG A CA 1
ATOM 546 C C . ARG A 1 72 ? -29.268 19.105 31.174 1.00 43.16 72 ARG A C 1
ATOM 548 O O . ARG A 1 72 ? -28.496 18.152 31.051 1.00 43.16 72 ARG A O 1
ATOM 555 N N . LEU A 1 73 ? -28.676 20.269 30.803 1.00 35.75 73 LEU A N 1
ATOM 556 C CA . LEU A 1 73 ? -27.344 20.798 31.162 1.00 35.75 73 LEU A CA 1
ATOM 557 C C . LEU A 1 73 ? -27.163 20.825 32.687 1.00 35.75 73 LEU A C 1
ATOM 559 O O . LEU A 1 73 ? -27.946 21.440 33.414 1.00 35.75 73 LEU A O 1
ATOM 563 N N . ILE A 1 74 ? -26.606 19.709 33.200 1.00 41.66 74 ILE A N 1
ATOM 564 C CA . ILE A 1 74 ? -26.173 19.675 34.616 1.00 41.66 74 ILE A CA 1
ATOM 565 C C . ILE A 1 74 ? -24.683 20.049 34.673 1.00 41.66 74 ILE A C 1
ATOM 567 O O . ILE A 1 74 ? -23.852 19.486 33.957 1.00 41.66 74 ILE A O 1
ATOM 571 N N . VAL A 1 75 ? -24.352 21.341 34.998 1.00 38.84 75 VAL A N 1
ATOM 572 C CA . VAL A 1 75 ? -23.016 21.917 35.271 1.00 38.84 75 VAL A CA 1
ATOM 573 C C . VAL A 1 75 ? -22.469 21.315 36.572 1.00 38.84 75 VAL A C 1
ATOM 575 O O . VAL A 1 75 ? -23.066 21.449 37.643 1.00 38.84 75 VAL A O 1
ATOM 578 N N . GLY A 1 76 ? -21.856 20.089 36.504 1.00 37.59 76 GLY A N 1
ATOM 579 C CA . GLY A 1 76 ? -21.136 19.577 37.704 1.00 37.59 76 GLY A CA 1
ATOM 580 C C . GLY A 1 76 ? -19.685 19.240 37.347 1.00 37.59 76 GLY A C 1
ATOM 581 O O . GLY A 1 76 ? -19.384 18.805 36.233 1.00 37.59 76 GLY A O 1
ATOM 582 N N . GLY A 1 77 ? -18.756 20.118 37.638 1.00 37.25 77 GLY A N 1
ATOM 583 C CA . GLY A 1 77 ? -17.278 20.096 37.705 1.00 37.25 77 GLY A CA 1
ATOM 584 C C . GLY A 1 77 ? -16.750 18.842 38.411 1.00 37.25 77 GLY A C 1
ATOM 585 O O . GLY A 1 77 ? -17.362 18.334 39.353 1.00 37.25 77 GLY A O 1
ATOM 586 N N . SER A 1 78 ? -16.059 17.907 37.607 1.00 38.50 78 SER A N 1
ATOM 587 C CA . SER A 1 78 ? -15.370 16.724 38.185 1.00 38.50 78 SER A CA 1
ATOM 588 C C . SER A 1 78 ? -13.850 16.929 38.122 1.00 38.50 78 SER A C 1
ATOM 590 O O . SER A 1 78 ? -13.341 17.684 37.290 1.00 38.50 78 SER A O 1
ATOM 592 N N . LEU A 1 79 ? -13.164 16.991 39.330 1.00 36.94 79 LEU A N 1
ATOM 593 C CA . LEU A 1 79 ? -11.690 16.912 39.464 1.00 36.94 79 LEU A CA 1
ATOM 594 C C . LEU A 1 79 ? -11.239 15.446 39.519 1.00 36.94 79 LEU A C 1
ATOM 596 O O . LEU A 1 79 ? -11.858 14.611 40.183 1.00 36.94 79 LEU A O 1
ATOM 600 N N . TRP A 1 80 ? -10.233 15.169 38.577 1.00 31.64 80 TRP A N 1
ATOM 601 C CA . TRP A 1 80 ? -9.582 13.865 38.312 1.00 31.64 80 TRP A CA 1
ATOM 602 C C . TRP A 1 80 ? -8.352 13.710 39.215 1.00 31.64 80 TRP A C 1
ATOM 604 O O . TRP A 1 80 ? -7.478 14.578 39.264 1.00 31.64 80 TRP A O 1
ATOM 614 N N . ALA A 1 81 ? -8.512 12.925 40.360 1.00 32.16 81 ALA A N 1
ATOM 615 C CA . ALA A 1 81 ? -7.279 12.455 41.043 1.00 32.16 81 ALA A CA 1
ATOM 616 C C . ALA A 1 81 ? -7.354 10.939 41.257 1.00 32.16 81 ALA A C 1
ATOM 618 O O . ALA A 1 81 ? -8.311 10.417 41.833 1.00 32.16 81 ALA A O 1
ATOM 619 N N . GLY A 1 82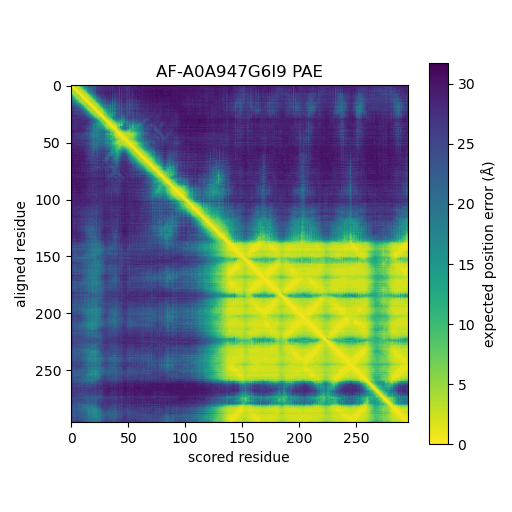 ? -6.737 10.165 40.298 1.00 37.56 82 GLY A N 1
ATOM 620 C CA . GLY A 1 82 ? -6.342 8.765 40.593 1.00 37.56 82 GLY A CA 1
ATOM 621 C C . GLY A 1 82 ? -7.537 7.913 41.045 1.00 37.56 82 GLY A C 1
ATOM 622 O O . GLY A 1 82 ? -8.546 8.430 41.528 1.00 37.56 82 GLY A O 1
ATOM 623 N N . ASN A 1 83 ? -7.866 6.834 40.214 1.00 42.44 83 ASN A N 1
ATOM 624 C CA . ASN A 1 83 ? -8.764 5.663 40.108 1.00 42.44 83 ASN A CA 1
ATOM 625 C C . ASN A 1 83 ? -10.019 5.824 40.967 1.00 42.44 83 ASN A C 1
ATOM 627 O O . ASN A 1 83 ? -10.768 4.863 41.155 1.00 42.44 83 ASN A O 1
ATOM 631 N N . LEU A 1 84 ? -10.617 7.038 41.241 1.00 34.09 84 LEU A N 1
ATOM 632 C CA . LEU A 1 84 ? -11.860 7.157 42.038 1.00 34.09 84 LEU A CA 1
ATOM 633 C C . LEU A 1 84 ? -12.641 8.384 41.555 1.00 34.09 84 LEU A C 1
ATOM 635 O O . LEU A 1 84 ? -12.081 9.468 41.375 1.00 34.09 84 LEU A O 1
ATOM 639 N N . THR A 1 85 ? -13.833 8.140 40.828 1.00 43.19 85 THR A N 1
ATOM 640 C CA . THR A 1 85 ? -14.734 9.289 40.560 1.00 43.19 85 THR A CA 1
ATOM 641 C C . THR A 1 85 ? -15.716 9.455 41.727 1.00 43.19 85 THR A C 1
ATOM 643 O O . THR A 1 85 ? -16.326 8.490 42.193 1.00 43.19 85 THR A O 1
ATOM 646 N N . VAL A 1 86 ? -15.402 10.386 42.681 1.00 44.50 86 VAL A N 1
ATOM 647 C CA . VAL A 1 86 ? -16.315 10.701 43.805 1.00 44.50 86 VAL A CA 1
ATOM 648 C C . VAL A 1 86 ? -17.306 11.774 43.344 1.00 44.50 86 VAL A C 1
ATOM 650 O O . VAL A 1 86 ? -16.927 12.789 42.755 1.00 44.50 86 VAL A O 1
ATOM 653 N N . GLY A 1 87 ? -18.504 11.434 42.889 1.00 45.34 87 GLY A N 1
ATOM 654 C CA . GLY A 1 87 ? -19.638 12.361 42.649 1.00 45.34 87 GLY A CA 1
ATOM 655 C C . GLY A 1 87 ? -20.174 12.943 43.964 1.00 45.34 87 GLY A C 1
ATOM 656 O O . GLY A 1 87 ? -20.036 12.348 45.035 1.00 45.34 87 GLY A O 1
ATOM 657 N N . TRP A 1 88 ? -20.055 14.283 44.191 1.00 46.16 88 TRP A N 1
ATOM 658 C CA . TRP A 1 88 ? -20.511 15.032 45.387 1.00 46.16 88 TRP A CA 1
ATOM 659 C C . TRP A 1 88 ? -22.034 14.928 45.541 1.00 46.16 88 TRP A C 1
ATOM 661 O O . TRP A 1 88 ? -22.775 14.881 44.556 1.00 46.16 88 TRP A O 1
ATOM 671 N N . ALA A 1 89 ? -22.483 14.119 46.536 1.00 55.25 89 ALA A N 1
ATOM 672 C CA . ALA A 1 89 ? -23.822 14.156 47.166 1.00 55.25 89 ALA A CA 1
ATOM 673 C C . ALA A 1 89 ? -24.355 15.594 47.258 1.00 55.25 89 ALA A C 1
ATOM 675 O O . ALA A 1 89 ? -23.591 16.550 47.413 1.00 55.25 89 ALA A O 1
ATOM 676 N N . ALA A 1 90 ? -25.354 15.972 46.457 1.00 64.88 90 ALA A N 1
ATOM 677 C CA . ALA A 1 90 ? -26.141 17.219 46.572 1.00 64.88 90 ALA A CA 1
ATOM 678 C C . ALA A 1 90 ? -25.952 17.877 47.950 1.00 64.88 90 ALA A C 1
ATOM 680 O O . ALA A 1 90 ? -25.846 17.198 48.974 1.00 64.88 90 ALA A O 1
ATOM 681 N N . PRO A 1 91 ? -25.364 19.271 48.044 1.00 66.00 91 PRO A N 1
ATOM 682 C CA . PRO A 1 91 ? -25.196 20.000 49.306 1.00 66.00 91 PRO A CA 1
ATOM 683 C C . PRO A 1 91 ? -26.462 19.927 50.182 1.00 66.00 91 PRO A C 1
ATOM 685 O O . PRO A 1 91 ? -27.566 19.707 49.678 1.00 66.00 91 PRO A O 1
ATOM 688 N N . PRO A 1 92 ? -26.248 19.558 51.541 1.00 72.00 92 PRO A N 1
ATOM 689 C CA . PRO A 1 92 ? -27.371 19.564 52.486 1.00 72.00 92 PRO A CA 1
ATOM 690 C C . PRO A 1 92 ? -28.200 20.857 52.384 1.00 72.00 92 PRO A C 1
ATOM 692 O O . PRO A 1 92 ? -27.721 21.874 51.875 1.00 72.00 92 PRO A O 1
ATOM 695 N N . PRO A 1 93 ? -29.622 20.739 52.373 1.00 76.31 93 PRO A N 1
ATOM 696 C CA . PRO A 1 93 ? -30.501 21.915 52.318 1.00 76.31 93 PRO A CA 1
ATOM 697 C C . PRO A 1 93 ? -30.047 23.012 53.300 1.00 76.31 93 PRO A C 1
ATOM 699 O O . PRO A 1 93 ? -29.367 22.732 54.291 1.00 76.31 93 PRO A O 1
ATOM 702 N N . PRO A 1 94 ? -30.010 24.381 52.817 1.00 81.81 94 PRO A N 1
ATOM 703 C CA . PRO A 1 94 ? -29.662 25.528 53.666 1.00 81.81 94 PRO A CA 1
ATOM 704 C C . PRO A 1 94 ? -30.483 25.545 54.968 1.00 81.81 94 PRO A C 1
ATOM 706 O O . PRO A 1 94 ? -31.565 24.956 55.041 1.00 81.81 94 PRO A O 1
ATOM 709 N N . PRO A 1 95 ? -29.757 25.879 56.140 1.00 80.88 95 PRO A N 1
ATOM 710 C CA . PRO A 1 95 ? -30.456 26.036 57.420 1.00 80.88 95 PRO A CA 1
ATOM 711 C C . PRO A 1 95 ? -31.640 27.018 57.309 1.00 80.88 95 PRO A C 1
ATOM 713 O O . PRO A 1 95 ? -31.678 27.860 56.408 1.00 80.88 95 PRO A O 1
ATOM 716 N N . PRO A 1 96 ? -32.743 26.631 58.042 1.00 75.62 96 PRO A N 1
ATOM 717 C CA . PRO A 1 96 ? -33.910 27.523 58.066 1.00 75.62 96 PRO A CA 1
ATOM 718 C C . PRO A 1 96 ? -33.525 28.956 58.476 1.00 75.62 96 PRO A C 1
ATOM 720 O O . PRO A 1 96 ? -32.521 29.170 59.161 1.00 75.62 96 PRO A O 1
ATOM 723 N N . ARG A 1 97 ? -34.034 29.972 57.758 1.00 75.06 97 ARG A N 1
ATOM 724 C CA . ARG A 1 97 ? -33.857 31.414 58.016 1.00 75.06 97 ARG A CA 1
ATOM 725 C C . ARG A 1 97 ? -34.292 31.760 59.453 1.00 75.06 97 ARG A C 1
ATOM 727 O O . ARG A 1 97 ? -35.211 31.150 60.005 1.00 75.06 97 ARG A O 1
ATOM 734 N N . PRO A 1 98 ? -33.365 32.508 60.163 1.00 69.00 98 PRO A N 1
ATOM 735 C CA . PRO A 1 98 ? -33.702 33.048 61.490 1.00 69.00 98 PRO A CA 1
ATOM 736 C C . PRO A 1 98 ? -34.973 33.911 61.448 1.00 69.00 98 PRO A C 1
ATOM 738 O O . PRO A 1 98 ? -35.244 34.595 60.457 1.00 69.00 98 PRO A O 1
ATOM 741 N N . CYS A 1 99 ? -36.030 33.368 62.011 1.00 59.84 99 CYS A N 1
ATOM 742 C CA . CYS A 1 99 ? -37.339 34.041 62.164 1.00 59.84 99 CYS A CA 1
ATOM 743 C C . CYS A 1 99 ? -37.149 35.473 62.6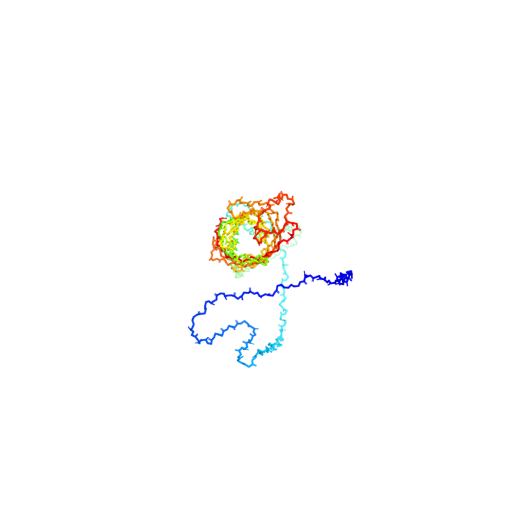90 1.00 59.84 99 CYS A C 1
ATOM 745 O O . CYS A 1 99 ? -36.290 35.735 63.535 1.00 59.84 99 CYS A O 1
ATOM 747 N N . PRO A 1 100 ? -37.504 36.545 61.895 1.00 64.12 100 PRO A N 1
ATOM 748 C CA . PRO A 1 100 ? -37.532 37.933 62.384 1.00 64.12 100 PRO A CA 1
ATOM 749 C C . PRO A 1 100 ? -38.382 38.070 63.658 1.00 64.12 100 PRO A C 1
ATOM 751 O O . PRO A 1 100 ? -39.364 37.347 63.846 1.00 64.12 100 PRO A O 1
ATOM 754 N N . VAL A 1 101 ? -37.769 38.235 64.869 1.00 60.59 101 VAL A N 1
ATOM 755 C CA . VAL A 1 101 ? -38.051 38.769 66.216 1.00 60.59 101 VAL A CA 1
ATOM 756 C C . VAL A 1 101 ? -39.393 39.509 66.226 1.00 60.59 101 VAL A C 1
ATOM 758 O O . VAL A 1 101 ? -39.886 39.881 67.294 1.00 60.59 101 VAL A O 1
ATOM 761 N N . ASP A 1 102 ? -40.421 39.038 65.527 1.00 61.38 102 ASP A N 1
ATOM 762 C CA . ASP A 1 102 ? -41.728 39.577 65.975 1.00 61.38 102 ASP A CA 1
ATOM 763 C C . ASP A 1 102 ? -42.770 38.461 65.964 1.00 61.38 102 ASP A C 1
ATOM 765 O O . ASP A 1 102 ? -43.557 38.334 65.023 1.00 61.38 102 ASP A O 1
ATOM 769 N N . CYS A 1 103 ? -42.565 37.494 66.815 1.00 51.91 103 CYS A N 1
ATOM 770 C CA . CYS A 1 103 ? -43.413 36.313 67.077 1.00 51.91 103 CYS A CA 1
ATOM 771 C C . CYS A 1 103 ? -44.623 36.717 67.925 1.00 51.91 103 CYS A C 1
ATOM 773 O O . CYS A 1 103 ? -44.500 37.457 68.903 1.00 51.91 103 CYS A O 1
ATOM 775 N N . GLY A 1 104 ? -45.643 37.303 67.366 1.00 68.00 104 GLY A N 1
ATOM 776 C CA . GLY A 1 104 ? -47.049 37.201 67.798 1.00 68.00 104 GLY A CA 1
ATOM 777 C C . GLY A 1 104 ? -47.259 36.152 68.900 1.00 68.00 104 GLY A C 1
ATOM 778 O O . GLY A 1 104 ? -46.339 35.420 69.270 1.00 68.00 104 GLY A O 1
ATOM 779 N N . PRO A 1 105 ? -48.227 36.398 69.893 1.00 72.69 105 PRO A N 1
ATOM 780 C CA . PRO A 1 105 ? -48.549 35.604 71.084 1.00 72.69 105 PRO A CA 1
ATOM 781 C C . PRO A 1 105 ? -48.392 34.093 70.825 1.00 72.69 105 PRO A C 1
ATOM 783 O O . PRO A 1 105 ? -48.426 33.643 69.677 1.00 72.69 105 PRO A O 1
ATOM 786 N N . PRO A 1 106 ? -47.695 33.411 71.736 1.00 66.06 106 PRO A N 1
ATOM 787 C CA . PRO A 1 106 ? -47.326 31.986 71.721 1.00 66.06 106 PRO A CA 1
ATOM 788 C C . PRO A 1 106 ? -48.477 31.106 71.206 1.00 66.06 106 PRO A C 1
ATOM 790 O O . PRO A 1 106 ? -49.649 31.361 71.494 1.00 66.06 106 PRO A O 1
ATOM 793 N N . LEU A 1 107 ? -48.442 30.765 69.929 1.00 71.31 107 LEU A N 1
ATOM 794 C CA . LEU A 1 107 ? -49.364 29.729 69.413 1.00 71.31 107 LEU A CA 1
ATOM 795 C C . LEU A 1 107 ? -49.373 28.502 70.334 1.00 71.31 107 LEU A C 1
ATOM 797 O O . LEU A 1 107 ? -48.416 28.254 71.071 1.00 71.31 107 LEU A O 1
ATOM 801 N N . PRO A 1 108 ? -50.587 27.979 70.785 1.00 77.56 108 PRO A N 1
ATOM 802 C CA . PRO A 1 108 ? -50.818 26.730 71.519 1.00 77.56 108 PRO A CA 1
ATOM 803 C C . PRO A 1 108 ? -49.891 25.600 71.033 1.00 77.56 108 PRO A C 1
ATOM 805 O O . PRO A 1 108 ? -49.391 25.635 69.905 1.00 77.56 108 PRO A O 1
ATOM 808 N N . PRO A 1 109 ? -49.220 24.976 72.062 1.00 76.50 109 PRO A N 1
ATOM 809 C CA . PRO A 1 109 ? -48.270 23.888 71.793 1.00 76.50 109 PRO A CA 1
ATOM 810 C C . PRO A 1 109 ? -48.793 22.932 70.703 1.00 76.50 109 PRO A C 1
ATOM 812 O O . PRO A 1 109 ? -50.002 22.722 70.572 1.00 76.50 109 PRO A O 1
ATOM 815 N N . PRO A 1 110 ? -48.021 22.873 69.570 1.00 65.00 110 PRO A N 1
ATOM 816 C CA . PRO A 1 110 ? -48.357 21.940 68.479 1.00 65.00 110 PRO A CA 1
ATOM 817 C C . PRO A 1 110 ? -48.584 20.513 69.005 1.00 65.00 110 PRO A C 1
ATOM 819 O O . PRO A 1 110 ? -48.022 20.116 70.029 1.00 65.00 110 PRO A O 1
ATOM 822 N N . GLN A 1 111 ? -49.870 20.112 69.042 1.00 70.81 111 GLN A N 1
ATOM 823 C CA . GLN A 1 111 ? -50.268 18.700 69.252 1.00 70.81 111 GLN A CA 1
ATOM 824 C C . GLN A 1 111 ? -49.311 17.741 68.518 1.00 70.81 111 GLN A C 1
ATOM 826 O O . GLN A 1 111 ? -48.817 18.042 67.430 1.00 70.81 111 GLN A O 1
ATOM 831 N N . PRO A 1 112 ? -48.598 16.824 69.273 1.00 59.28 112 PRO A N 1
ATOM 832 C CA . PRO A 1 112 ? -47.688 15.826 68.686 1.00 59.28 112 PRO A CA 1
ATOM 833 C C . PRO A 1 112 ? -48.341 15.080 67.512 1.00 59.28 112 PRO A C 1
ATOM 835 O O . PRO A 1 112 ? -49.483 14.623 67.604 1.00 59.28 112 PRO A O 1
ATOM 838 N N . TYR A 1 113 ? -48.299 15.696 66.350 1.00 55.12 113 TYR A N 1
ATOM 839 C CA . TYR A 1 113 ? -48.702 15.003 65.105 1.00 55.12 113 TYR A CA 1
ATOM 840 C C . TYR A 1 113 ? -47.741 13.842 64.827 1.00 55.12 113 TYR A C 1
ATOM 842 O O . TYR A 1 113 ? -46.521 14.018 64.766 1.00 55.12 113 TYR A O 1
ATOM 850 N N . TYR A 1 114 ? -48.026 12.650 65.456 1.00 54.22 114 TYR A N 1
ATOM 851 C CA . TYR A 1 114 ? -47.463 11.312 65.160 1.00 54.22 114 TYR A CA 1
ATOM 852 C C . TYR A 1 114 ? -47.781 10.897 63.721 1.00 54.22 114 TYR A C 1
ATOM 854 O O . TYR A 1 114 ? -48.928 10.603 63.376 1.00 54.22 114 TYR A O 1
ATOM 862 N N . GLY A 1 115 ? -47.274 11.636 62.728 1.00 61.91 115 GLY A N 1
ATOM 863 C CA . GLY A 1 115 ? -47.450 11.147 61.342 1.00 61.91 115 GLY A CA 1
ATOM 864 C C . GLY A 1 115 ? -46.362 10.123 60.983 1.00 61.91 115 GLY A C 1
ATOM 865 O O . GLY A 1 115 ? -45.310 10.059 61.623 1.00 61.91 115 GLY A O 1
ATOM 866 N N . PRO A 1 116 ? -46.717 9.005 60.420 1.00 61.38 116 PRO A N 1
ATOM 867 C CA . PRO A 1 116 ? -45.849 7.885 60.016 1.00 61.38 116 PRO A CA 1
ATOM 868 C C . PRO A 1 116 ? -44.594 8.376 59.278 1.00 61.38 116 PRO A C 1
ATOM 870 O O . PRO A 1 116 ? -44.644 9.344 58.514 1.00 61.38 116 PRO A O 1
ATOM 873 N N . SER A 1 117 ? -43.496 8.601 59.960 1.00 55.94 117 SER A N 1
ATOM 874 C CA . SER A 1 117 ? -42.128 8.800 59.435 1.00 55.94 117 SER A CA 1
ATOM 875 C C . SER A 1 117 ? -41.938 8.099 58.083 1.00 55.94 117 SER A C 1
ATOM 877 O O . SER A 1 117 ? -42.326 6.943 57.899 1.00 55.94 117 SER A O 1
ATOM 879 N N . GLN A 1 118 ? -42.452 8.696 56.986 1.00 55.81 118 GLN A N 1
ATOM 880 C CA . GLN A 1 118 ? -42.201 8.234 55.598 1.00 55.81 118 GLN A CA 1
ATOM 881 C C . GLN A 1 118 ? -40.698 8.079 55.353 1.00 55.81 118 GLN A C 1
ATOM 883 O O . GLN A 1 118 ? -39.929 9.037 55.453 1.00 55.81 118 GLN A O 1
ATOM 888 N N . TYR A 1 119 ? -40.108 7.112 56.045 1.00 61.50 119 TYR A N 1
ATOM 889 C CA . TYR A 1 119 ? -38.758 6.643 55.684 1.00 61.50 119 TYR A CA 1
ATOM 890 C C . TYR A 1 119 ? -38.573 6.601 54.161 1.00 61.50 119 TYR A C 1
ATOM 892 O O . TYR A 1 119 ? -39.351 5.976 53.436 1.00 61.50 119 TYR A O 1
ATOM 900 N N . ARG A 1 120 ? -38.077 7.724 53.546 1.00 66.12 120 ARG A N 1
ATOM 901 C CA . ARG A 1 120 ? -37.713 7.708 52.115 1.00 66.12 120 ARG A CA 1
ATOM 902 C C . ARG A 1 120 ? -36.353 7.010 51.930 1.00 66.12 120 ARG A C 1
ATOM 904 O O . ARG A 1 120 ? -35.367 7.347 52.589 1.00 66.12 120 ARG A O 1
ATOM 911 N N . PRO A 1 121 ? -36.344 5.753 51.552 1.00 74.06 121 PRO A N 1
ATOM 912 C CA . PRO A 1 121 ? -35.095 5.016 51.300 1.00 74.06 121 PRO A CA 1
ATOM 913 C C . PRO A 1 121 ? -34.117 5.834 50.439 1.00 74.06 121 PRO A C 1
ATOM 915 O O . PRO A 1 121 ? -34.529 6.615 49.579 1.00 74.06 121 PRO A O 1
ATOM 918 N N . ALA A 1 122 ? -33.020 6.208 51.036 1.00 78.62 122 ALA A N 1
ATOM 919 C CA . ALA A 1 122 ? -31.883 6.812 50.311 1.00 78.62 122 ALA A CA 1
ATOM 920 C C . ALA A 1 122 ? -31.691 6.158 48.930 1.00 78.62 122 ALA 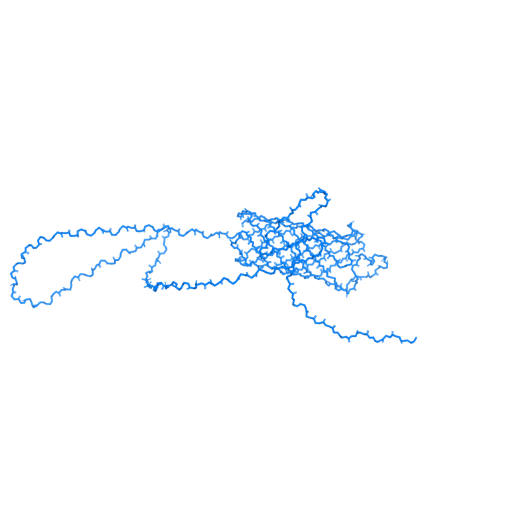A C 1
ATOM 922 O O . ALA A 1 122 ? -31.952 4.967 48.745 1.00 78.62 122 ALA A O 1
ATOM 923 N N . PRO A 1 123 ? -31.767 6.993 47.862 1.00 76.94 123 PRO A N 1
ATOM 924 C CA . PRO A 1 123 ? -31.556 6.502 46.491 1.00 76.94 123 PRO A CA 1
ATOM 925 C C . PRO A 1 123 ? -30.295 5.626 46.388 1.00 76.94 123 PRO A C 1
ATOM 927 O O . PRO A 1 123 ? -29.309 5.848 47.096 1.00 76.94 123 PRO A O 1
ATOM 930 N N . ALA A 1 124 ? -30.551 4.431 46.058 1.00 81.38 124 ALA A N 1
ATOM 931 C CA . ALA A 1 124 ? -29.514 3.413 45.794 1.00 81.38 124 ALA A CA 1
ATOM 932 C C . ALA A 1 124 ? -28.471 3.938 44.784 1.00 81.38 124 ALA A C 1
ATOM 934 O O . ALA A 1 124 ? -28.794 4.710 43.878 1.00 81.38 124 ALA A O 1
ATOM 935 N N . PRO A 1 125 ? -27.228 3.879 45.157 1.00 75.9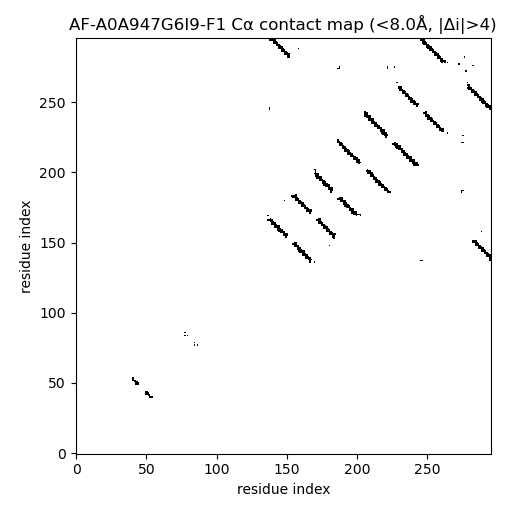4 125 PRO A N 1
ATOM 936 C CA . PRO A 1 125 ? -26.160 4.244 44.215 1.00 75.94 125 PRO A CA 1
ATOM 937 C C . PRO A 1 125 ? -26.317 3.519 42.867 1.00 75.94 125 PRO A C 1
ATOM 939 O O . PRO A 1 125 ? -26.781 2.377 42.811 1.00 75.94 125 PRO A O 1
ATOM 942 N N . VAL A 1 126 ? -26.594 4.333 41.837 1.00 81.19 126 VAL A N 1
ATOM 943 C CA . VAL A 1 126 ? -26.618 3.805 40.454 1.00 81.19 126 VAL A CA 1
ATOM 944 C C . VAL A 1 126 ? -25.172 3.545 40.001 1.00 81.19 126 VAL A C 1
ATOM 946 O O . VAL A 1 126 ? -24.290 4.394 40.152 1.00 81.19 126 VAL A O 1
ATOM 949 N N . VAL A 1 127 ? -24.784 2.268 40.066 1.00 76.44 127 VAL A N 1
ATOM 950 C CA . VAL A 1 127 ? -23.478 1.847 39.498 1.00 76.44 127 VAL A CA 1
ATOM 951 C C . VAL A 1 127 ? -23.565 1.872 37.964 1.00 76.44 127 VAL A C 1
ATOM 953 O O . VAL A 1 127 ? -24.463 1.278 37.362 1.00 76.44 127 VAL A O 1
ATOM 956 N N . ARG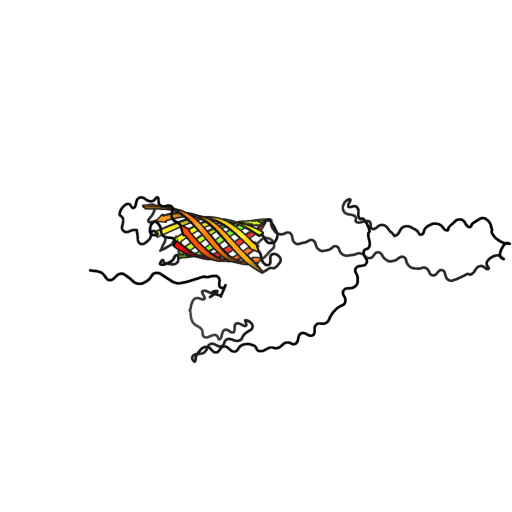 A 1 128 ? -22.974 2.942 37.368 1.00 79.81 128 ARG A N 1
ATOM 957 C CA . ARG A 1 128 ? -22.908 2.963 35.885 1.00 79.81 128 ARG A CA 1
ATOM 958 C C . ARG A 1 128 ? -21.649 2.227 35.410 1.00 79.81 128 ARG A C 1
ATOM 960 O O . ARG A 1 128 ? -20.583 2.319 36.024 1.00 79.81 128 ARG A O 1
ATOM 967 N N . ALA A 1 129 ? -21.957 1.317 34.584 1.00 76.88 129 ALA A N 1
ATOM 968 C CA . ALA A 1 129 ? -20.848 0.570 33.945 1.00 76.88 129 ALA A CA 1
ATOM 969 C C . ALA A 1 129 ? -19.932 1.523 33.157 1.00 76.88 129 ALA A C 1
ATOM 971 O O . ALA A 1 129 ? -20.384 2.511 32.575 1.00 76.88 129 ALA A O 1
ATOM 972 N N . ARG A 1 130 ? -18.710 1.473 33.381 1.00 74.88 130 ARG A N 1
ATOM 973 C CA . ARG A 1 130 ? -17.665 2.213 32.643 1.00 74.88 130 ARG A CA 1
ATOM 974 C C . ARG A 1 130 ? -17.764 1.945 31.129 1.00 74.88 130 ARG A C 1
ATOM 976 O O . ARG A 1 130 ? -18.078 0.834 30.698 1.00 74.88 130 ARG A O 1
ATOM 983 N N . PRO A 1 131 ? -17.774 3.048 30.426 1.00 76.62 131 PRO A N 1
ATOM 984 C CA . PRO A 1 131 ? -17.731 2.817 28.974 1.00 76.62 131 PRO A CA 1
ATOM 985 C C . PRO A 1 131 ? -16.505 1.982 28.567 1.00 76.62 131 PRO A C 1
ATOM 987 O O . PRO A 1 131 ? -15.474 1.999 29.243 1.00 76.62 131 PRO A O 1
ATOM 990 N N . ALA A 1 132 ? -16.769 0.941 27.816 1.00 75.25 132 ALA A N 1
ATOM 991 C CA . ALA A 1 132 ? -15.670 0.096 27.300 1.00 75.25 132 ALA A CA 1
ATOM 992 C C . ALA A 1 132 ? -14.560 0.962 26.672 1.00 75.25 132 ALA A C 1
ATOM 994 O O . ALA A 1 132 ? -14.823 2.026 26.106 1.00 75.25 132 ALA A O 1
ATOM 995 N N . PRO A 1 133 ? -13.329 0.697 27.141 1.00 73.31 133 PRO A N 1
ATOM 996 C CA . PRO A 1 133 ? -12.198 1.415 26.536 1.00 73.31 133 PRO A CA 1
ATOM 997 C C . PRO A 1 133 ? -12.224 1.329 25.000 1.00 73.31 133 PRO A C 1
ATOM 999 O O . PRO A 1 133 ? -12.758 0.375 24.428 1.00 73.31 133 PRO A O 1
ATOM 1002 N N . ARG A 1 134 ? -11.942 2.466 24.348 1.00 73.56 134 ARG A N 1
ATOM 1003 C CA . ARG A 1 134 ? -11.869 2.501 22.871 1.00 73.56 134 ARG A CA 1
ATOM 1004 C C . ARG A 1 134 ? -10.743 1.587 22.365 1.00 73.56 134 ARG A C 1
ATOM 1006 O O . ARG A 1 134 ? -9.711 1.425 23.020 1.00 73.56 134 ARG A O 1
ATOM 1013 N N . PRO A 1 135 ? -11.087 0.836 21.377 1.00 70.12 135 PRO A N 1
ATOM 1014 C CA . PRO A 1 135 ? -10.052 -0.059 20.837 1.00 70.12 135 PRO A CA 1
ATOM 1015 C C . PRO A 1 135 ? -8.804 0.722 20.387 1.00 70.12 135 PRO A C 1
ATOM 1017 O O . PRO A 1 135 ? -8.907 1.829 19.851 1.00 70.12 135 PRO A O 1
ATOM 1020 N N . LEU A 1 136 ? -7.666 0.364 20.973 1.00 75.12 136 LEU A N 1
ATOM 1021 C CA . LEU A 1 136 ? -6.394 1.024 20.590 1.00 75.12 136 LEU A CA 1
ATOM 1022 C C . LEU A 1 136 ? -6.040 0.699 19.134 1.00 75.12 136 LEU A C 1
ATOM 1024 O O . LEU A 1 136 ? -6.237 -0.424 18.663 1.00 75.12 136 LEU A O 1
ATOM 1028 N N . ILE A 1 137 ? -5.847 1.724 18.291 1.00 78.94 137 ILE A N 1
ATOM 1029 C CA . ILE A 1 137 ? -5.429 1.521 16.886 1.00 78.94 137 ILE A CA 1
ATOM 1030 C C . ILE A 1 137 ? -3.899 1.356 16.854 1.00 78.94 137 ILE A C 1
ATOM 1032 O O . ILE A 1 137 ? -3.154 2.171 17.405 1.00 78.94 137 ILE A O 1
ATOM 1036 N N . PRO A 1 138 ? -3.498 0.181 16.396 1.00 86.06 138 PRO A N 1
ATOM 1037 C CA . PRO A 1 138 ? -2.041 -0.001 16.328 1.00 86.06 138 PRO A CA 1
ATOM 1038 C C . PRO A 1 138 ? -1.360 1.133 15.541 1.00 86.06 138 PRO A C 1
ATOM 1040 O O . PRO A 1 138 ? -1.905 1.637 14.556 1.00 86.06 138 PRO A O 1
ATOM 1043 N N . ARG A 1 139 ? -0.188 1.569 16.065 1.00 91.31 139 ARG A N 1
ATOM 1044 C CA . ARG A 1 139 ? 0.459 2.772 15.479 1.00 91.31 139 ARG A CA 1
ATOM 1045 C C . ARG A 1 139 ? 1.457 2.367 14.389 1.00 91.31 139 ARG A C 1
ATOM 1047 O O . ARG A 1 139 ? 1.612 3.091 13.403 1.00 91.31 139 ARG A O 1
ATOM 1054 N N . PHE A 1 140 ? 1.944 1.081 14.563 1.00 96.44 140 PHE A N 1
ATOM 1055 C CA . PHE A 1 140 ? 2.998 0.719 13.590 1.00 96.44 140 PHE A CA 1
ATOM 1056 C C . PHE A 1 140 ? 2.827 -0.744 13.171 1.00 96.44 140 PHE A C 1
ATOM 1058 O O . PHE A 1 140 ? 2.441 -1.598 13.972 1.00 96.44 140 PHE A O 1
ATOM 1065 N N . GLY A 1 141 ? 3.080 -0.947 11.807 1.00 97.25 141 GLY A N 1
ATOM 1066 C CA . GLY A 1 141 ? 2.952 -2.330 11.303 1.00 97.25 141 GLY A CA 1
ATOM 1067 C C . GLY A 1 141 ? 4.052 -2.633 10.283 1.00 97.25 141 GLY A C 1
ATOM 1068 O O . GLY A 1 141 ? 4.571 -1.734 9.618 1.00 97.25 141 GLY A O 1
ATOM 1069 N N . LEU A 1 142 ? 4.444 -3.917 10.310 1.00 98.44 142 LEU A N 1
ATOM 1070 C CA . LEU A 1 142 ? 5.404 -4.406 9.303 1.00 98.44 142 LEU A CA 1
ATOM 1071 C C . LEU A 1 142 ? 4.841 -5.640 8.595 1.00 98.44 142 LEU A C 1
ATOM 1073 O O . LEU A 1 142 ? 4.147 -6.461 9.200 1.00 98.44 142 LEU A O 1
ATOM 1077 N N . GLY A 1 143 ? 5.188 -5.622 7.294 1.00 98.19 143 GLY A N 1
ATOM 1078 C CA . GLY A 1 143 ? 4.586 -6.780 6.598 1.00 98.19 143 GLY A CA 1
ATOM 1079 C C . GLY A 1 143 ? 5.310 -7.054 5.280 1.00 98.19 143 GLY A C 1
ATOM 1080 O O . GLY A 1 143 ? 6.373 -6.492 5.007 1.00 98.19 143 GLY A O 1
ATOM 1081 N N . VAL A 1 144 ? 4.730 -8.114 4.668 1.00 98.62 144 VAL A N 1
ATOM 1082 C CA . VAL A 1 144 ? 5.268 -8.499 3.340 1.00 98.62 144 VAL A CA 1
ATOM 1083 C C . VAL A 1 144 ? 4.111 -8.542 2.337 1.00 98.62 144 VAL A C 1
ATOM 1085 O O . VAL A 1 144 ? 2.939 -8.591 2.716 1.00 98.62 144 VAL A O 1
ATOM 1088 N N . PHE A 1 145 ? 4.511 -8.487 1.071 1.00 98.38 145 PHE A N 1
ATOM 1089 C CA . PHE A 1 145 ? 3.430 -8.600 0.077 1.00 98.38 145 PHE A CA 1
ATOM 1090 C C . PHE A 1 145 ? 3.965 -9.288 -1.174 1.00 98.38 145 PHE A C 1
ATOM 1092 O O . PHE A 1 145 ? 5.178 -9.406 -1.362 1.00 98.38 145 PHE A O 1
ATOM 1099 N N . GLY A 1 146 ? 3.008 -9.808 -1.894 1.00 97.94 146 GLY A N 1
ATOM 1100 C CA . GLY A 1 146 ? 3.262 -10.392 -3.226 1.00 97.94 146 GLY A CA 1
ATOM 1101 C C . GLY A 1 146 ? 2.098 -10.092 -4.178 1.00 97.94 146 GLY A C 1
ATOM 1102 O O . GLY A 1 146 ? 0.944 -9.986 -3.760 1.00 97.94 146 GLY A O 1
ATOM 1103 N N . GLY A 1 147 ? 2.568 -9.982 -5.494 1.00 96.06 147 GLY A N 1
ATOM 1104 C CA . GLY A 1 147 ? 1.477 -9.735 -6.457 1.00 96.06 147 GLY A CA 1
ATOM 1105 C C . GLY A 1 147 ? 2.019 -9.632 -7.883 1.00 96.06 147 GLY A C 1
ATOM 1106 O O . GLY A 1 147 ? 3.073 -10.184 -8.206 1.00 96.06 147 GLY A O 1
ATOM 1107 N N . GLY A 1 148 ? 1.120 -9.091 -8.725 1.00 94.62 148 GLY A N 1
ATOM 1108 C CA . GLY A 1 148 ? 1.504 -9.004 -10.152 1.00 94.62 148 GLY A CA 1
ATOM 1109 C C . GLY A 1 148 ? 1.627 -7.542 -10.606 1.00 94.62 148 GLY A C 1
ATOM 1110 O O . GLY A 1 148 ? 1.041 -6.636 -10.010 1.00 94.62 148 GLY A O 1
ATOM 1111 N N . VAL A 1 149 ? 2.537 -7.373 -11.578 1.00 94.25 149 VAL A N 1
ATOM 1112 C CA . VAL A 1 149 ? 2.664 -6.028 -12.190 1.00 94.25 149 VAL A CA 1
ATOM 1113 C C . VAL A 1 149 ? 2.544 -6.157 -13.713 1.00 94.25 149 VAL A C 1
ATOM 1115 O O . VAL A 1 149 ? 3.000 -7.136 -14.309 1.00 94.25 149 VAL A O 1
ATOM 1118 N N . ASP A 1 150 ? 1.787 -5.247 -14.196 1.00 93.00 150 ASP A N 1
ATOM 1119 C CA . ASP A 1 150 ? 1.617 -5.230 -15.664 1.00 93.00 150 ASP A CA 1
ATOM 1120 C C . ASP A 1 150 ? 2.104 -3.880 -16.214 1.00 93.00 150 ASP A C 1
ATOM 1122 O O . ASP A 1 150 ? 1.586 -2.820 -15.856 1.00 93.00 150 ASP A O 1
ATOM 1126 N N . VAL A 1 151 ? 3.035 -4.001 -17.049 1.00 88.62 151 VAL A N 1
ATOM 1127 C CA . VAL A 1 151 ? 3.572 -2.777 -17.688 1.00 88.62 151 VAL A CA 1
ATOM 1128 C C . VAL A 1 151 ? 3.125 -2.749 -19.153 1.00 88.62 151 VAL A C 1
ATOM 1130 O O . VAL A 1 151 ? 3.078 -3.780 -19.829 1.00 88.62 151 VAL A O 1
ATOM 1133 N N . GLU A 1 152 ? 2.643 -1.623 -19.599 1.00 85.31 152 GLU A N 1
ATOM 1134 C CA . GLU A 1 152 ? 2.115 -1.501 -20.972 1.00 85.31 152 GLU A CA 1
ATOM 1135 C C . GLU A 1 152 ? 3.070 -2.124 -22.000 1.00 85.31 152 GLU A C 1
ATOM 1137 O O . GLU A 1 152 ? 4.269 -1.839 -22.015 1.00 85.31 152 GLU A O 1
ATOM 1142 N N . ASP A 1 153 ? 2.457 -3.071 -22.814 1.00 81.12 153 ASP A N 1
ATOM 1143 C CA . ASP A 1 153 ? 3.139 -3.660 -23.990 1.00 81.12 153 ASP A CA 1
ATOM 1144 C C . ASP A 1 153 ? 4.213 -4.659 -23.551 1.00 81.12 153 ASP A C 1
ATOM 1146 O O . ASP A 1 153 ? 5.193 -4.875 -24.266 1.00 81.12 153 ASP A O 1
ATOM 1150 N N . ARG A 1 154 ? 4.013 -5.047 -22.239 1.00 78.38 154 ARG A N 1
ATOM 1151 C CA . ARG A 1 154 ? 4.983 -6.073 -21.790 1.00 78.38 154 ARG A CA 1
ATOM 1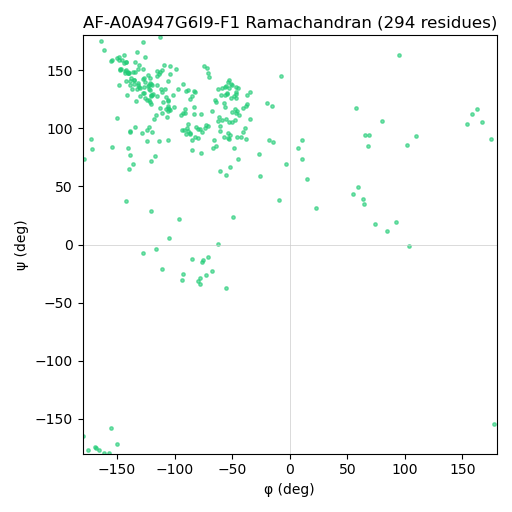152 C C . ARG A 1 154 ? 4.236 -7.198 -21.074 1.00 78.38 154 ARG A C 1
ATOM 1154 O O . ARG A 1 154 ? 3.049 -7.074 -20.762 1.00 78.38 154 ARG A O 1
ATOM 1161 N N . GLU A 1 155 ? 5.026 -8.362 -20.901 1.00 81.75 155 GLU A N 1
ATOM 1162 C CA . GLU A 1 155 ? 4.412 -9.496 -20.169 1.00 81.75 155 GLU A CA 1
ATOM 1163 C C . GLU A 1 155 ? 4.249 -9.166 -18.678 1.00 81.75 155 GLU A C 1
ATOM 1165 O O . GLU A 1 155 ? 5.006 -8.373 -18.112 1.00 81.75 155 GLU A O 1
ATOM 1170 N N . ALA A 1 156 ? 3.163 -9.673 -18.181 1.00 87.12 156 ALA A N 1
ATOM 1171 C CA . ALA A 1 156 ? 2.899 -9.493 -16.737 1.00 87.12 156 ALA A CA 1
ATOM 1172 C C . ALA A 1 156 ? 4.061 -10.042 -15.891 1.00 87.12 156 ALA A C 1
ATOM 1174 O O . ALA A 1 156 ? 4.726 -11.009 -16.271 1.00 87.12 156 ALA A O 1
ATOM 1175 N N . GLY A 1 157 ? 4.396 -9.194 -14.904 1.00 91.19 157 GLY A N 1
ATOM 1176 C CA . GLY A 1 157 ? 5.486 -9.606 -13.998 1.00 91.19 157 GLY A CA 1
ATOM 1177 C C . GLY A 1 157 ? 4.975 -9.881 -12.579 1.00 91.19 157 GLY A C 1
ATOM 1178 O O . GLY A 1 157 ? 3.769 -9.954 -12.337 1.00 91.19 157 GLY A O 1
ATOM 1179 N N . GLU A 1 158 ? 6.013 -10.293 -11.797 1.00 94.62 158 GLU A N 1
ATOM 1180 C CA . GLU A 1 158 ? 5.694 -10.590 -10.383 1.00 94.62 158 GLU A CA 1
ATOM 1181 C C . GLU A 1 158 ? 6.379 -9.561 -9.470 1.00 94.62 158 GLU A C 1
ATOM 1183 O O . GLU A 1 158 ? 7.450 -9.038 -9.786 1.00 94.62 158 GLU A O 1
ATOM 1188 N N . ALA A 1 159 ? 5.605 -9.356 -8.361 1.00 94.81 159 ALA A N 1
ATOM 1189 C CA . ALA A 1 159 ? 6.164 -8.375 -7.411 1.00 94.81 159 ALA A CA 1
ATOM 1190 C C . ALA A 1 159 ? 6.126 -8.959 -5.996 1.00 94.81 159 ALA A C 1
ATOM 1192 O O . ALA A 1 159 ? 5.166 -9.627 -5.605 1.00 94.81 159 ALA A O 1
ATOM 1193 N N . PHE A 1 160 ? 7.292 -8.712 -5.263 1.00 97.38 160 PHE A N 1
ATOM 1194 C CA . PHE A 1 160 ? 7.335 -9.100 -3.840 1.00 97.38 160 PHE A CA 1
ATOM 1195 C C . PHE A 1 160 ? 8.131 -8.053 -3.059 1.00 97.38 160 PHE A C 1
ATOM 1197 O O . PHE A 1 160 ? 9.035 -7.410 -3.597 1.00 97.38 160 PHE A O 1
ATOM 1204 N N . GLY A 1 161 ? 7.666 -7.915 -1.793 1.00 97.75 161 GLY A N 1
ATOM 1205 C CA . GLY A 1 161 ? 8.408 -6.846 -1.080 1.00 97.75 161 GLY A CA 1
ATOM 1206 C C . GLY A 1 161 ? 7.977 -6.770 0.384 1.00 97.75 161 GLY A C 1
ATOM 1207 O O . GLY A 1 161 ? 7.326 -7.678 0.905 1.00 97.75 161 GLY A O 1
ATOM 1208 N N . LEU A 1 162 ? 8.669 -5.697 0.979 1.00 98.50 162 LEU A N 1
ATOM 1209 C CA . LEU A 1 162 ? 8.354 -5.402 2.394 1.00 98.50 162 LEU A CA 1
ATOM 1210 C C . LEU A 1 162 ? 7.614 -4.068 2.515 1.00 98.50 162 LEU A C 1
ATOM 1212 O O . LEU A 1 162 ? 7.837 -3.142 1.731 1.00 98.50 162 LEU A O 1
ATOM 1216 N N . ILE A 1 163 ? 6.773 -4.045 3.567 1.00 98.12 163 ILE A N 1
ATOM 1217 C CA . ILE A 1 163 ? 6.018 -2.791 3.750 1.00 98.12 163 ILE A CA 1
ATOM 1218 C C . ILE A 1 163 ? 5.992 -2.469 5.246 1.00 98.12 163 ILE A C 1
ATOM 1220 O O . ILE A 1 163 ? 6.026 -3.365 6.093 1.00 98.12 163 ILE A O 1
ATOM 1224 N N . GLY A 1 164 ? 6.140 -1.194 5.446 1.00 98.31 164 GLY A N 1
ATOM 1225 C CA . GLY A 1 164 ? 5.910 -0.640 6.795 1.00 98.31 164 GLY A CA 1
ATOM 1226 C C . GLY A 1 164 ? 4.813 0.428 6.793 1.00 98.31 164 GLY A C 1
ATOM 1227 O O . GLY A 1 164 ? 4.729 1.250 5.878 1.00 98.31 164 GLY A O 1
ATOM 1228 N N . ARG A 1 165 ? 4.072 0.334 7.949 1.00 97.94 165 ARG A N 1
ATOM 1229 C CA . ARG A 1 165 ? 2.952 1.298 8.000 1.00 97.94 165 ARG A CA 1
ATOM 1230 C C . ARG A 1 165 ? 2.952 1.998 9.363 1.00 97.94 165 ARG A C 1
ATOM 1232 O O . ARG A 1 165 ? 3.168 1.371 10.402 1.00 97.94 165 ARG A O 1
ATOM 1239 N N . PHE A 1 166 ? 2.797 3.258 9.198 1.00 98.00 166 PHE A N 1
ATOM 1240 C CA . PHE A 1 166 ? 2.659 4.060 10.427 1.00 98.00 166 PHE A CA 1
ATOM 1241 C C . PHE A 1 166 ? 1.329 4.821 10.412 1.00 98.00 166 PHE A C 1
ATOM 1243 O O . PHE A 1 166 ? 1.072 5.644 9.531 1.00 98.00 166 PHE A O 1
ATOM 1250 N N . ASN A 1 167 ? 0.509 4.546 11.507 1.00 96.00 167 ASN A N 1
ATOM 1251 C CA . ASN A 1 167 ? -0.825 5.176 11.567 1.00 96.00 167 ASN A CA 1
ATOM 1252 C C . ASN A 1 167 ? -0.725 6.508 12.325 1.00 96.00 167 ASN A C 1
ATOM 1254 O O . ASN A 1 167 ? -0.351 6.548 13.498 1.00 96.00 167 ASN A O 1
ATOM 1258 N N . VAL A 1 168 ? -0.940 7.540 11.585 1.00 95.69 168 VAL A N 1
ATOM 1259 C CA . VAL A 1 168 ? -0.856 8.885 12.203 1.00 95.69 168 VAL A CA 1
ATOM 1260 C C . VAL A 1 168 ? -2.156 9.186 12.953 1.00 95.69 168 VAL A C 1
ATOM 1262 O O . VAL A 1 168 ? -2.115 9.782 14.032 1.00 95.69 168 VAL A O 1
ATOM 1265 N N . GLY A 1 169 ? -3.237 8.696 12.518 1.00 92.94 169 GLY A N 1
ATOM 1266 C CA . GLY A 1 169 ? -4.575 8.873 13.122 1.00 92.94 169 GLY A CA 1
ATOM 1267 C C . GLY A 1 169 ? -5.493 7.705 12.734 1.00 92.94 169 GLY A C 1
ATOM 1268 O O . GLY A 1 169 ? -5.031 6.619 12.377 1.00 92.94 169 GLY A O 1
ATOM 1269 N N . ARG A 1 170 ? -6.800 8.078 12.860 1.00 92.00 170 ARG A N 1
ATOM 1270 C CA . ARG A 1 170 ? -7.773 6.989 12.570 1.00 92.00 170 ARG A CA 1
ATOM 1271 C C . ARG A 1 170 ? -7.926 6.788 11.063 1.00 92.00 170 ARG A C 1
ATOM 1273 O O . ARG A 1 170 ? -8.098 5.654 10.611 1.00 92.00 170 ARG A O 1
ATOM 1280 N N . HIS A 1 171 ? -7.727 7.847 10.344 1.00 96.25 171 HIS A N 1
ATOM 1281 C CA . HIS A 1 171 ? -8.070 7.721 8.909 1.00 96.25 171 HIS A CA 1
ATOM 1282 C C . HIS A 1 171 ? -6.811 7.877 8.049 1.00 96.25 171 HIS A C 1
ATOM 1284 O O . HIS A 1 171 ? -6.851 7.605 6.847 1.00 96.25 171 HIS A O 1
ATOM 1290 N N . LEU A 1 172 ? -5.757 8.164 8.750 1.00 97.56 172 LEU A N 1
ATOM 1291 C CA . LEU A 1 172 ? -4.581 8.448 7.898 1.00 97.56 172 LEU A CA 1
ATOM 1292 C C . LEU A 1 172 ? -3.407 7.571 8.341 1.00 97.56 172 LEU A C 1
ATOM 1294 O O . LEU A 1 172 ? -3.182 7.359 9.535 1.00 97.56 172 LEU A O 1
ATOM 1298 N N . ALA A 1 173 ? -2.679 7.139 7.256 1.00 97.75 173 ALA A N 1
ATOM 1299 C CA . ALA A 1 173 ? -1.493 6.304 7.547 1.00 97.75 173 ALA A CA 1
ATOM 1300 C C . ALA A 1 173 ? -0.416 6.564 6.492 1.00 97.75 173 ALA A C 1
ATOM 1302 O O . ALA A 1 173 ? -0.710 7.004 5.379 1.00 97.75 173 ALA A O 1
ATOM 1303 N N . LEU A 1 174 ? 0.776 6.384 7.025 1.00 98.38 174 LEU A N 1
ATOM 1304 C CA . LEU A 1 174 ? 1.915 6.412 6.082 1.00 98.38 174 LEU A CA 1
ATOM 1305 C C . LEU A 1 174 ? 2.457 4.998 5.852 1.00 98.38 174 LEU A C 1
ATOM 1307 O O . LEU A 1 174 ? 2.557 4.193 6.780 1.00 98.38 174 LEU A O 1
ATOM 1311 N N . GLU A 1 175 ? 2.811 4.805 4.519 1.00 98.44 175 GLU A N 1
ATOM 1312 C CA . GLU A 1 175 ? 3.311 3.453 4.192 1.00 98.44 175 GLU A CA 1
ATOM 1313 C C . GLU A 1 175 ? 4.631 3.575 3.426 1.00 98.44 175 GLU A C 1
ATOM 1315 O O . GLU A 1 175 ? 4.776 4.411 2.532 1.00 98.44 175 GLU A O 1
ATOM 1320 N N . GLY A 1 176 ? 5.563 2.849 3.982 1.00 98.50 176 GLY A N 1
ATOM 1321 C CA . GLY A 1 176 ? 6.830 2.685 3.232 1.00 98.50 176 GLY A CA 1
ATOM 1322 C C . GLY A 1 176 ? 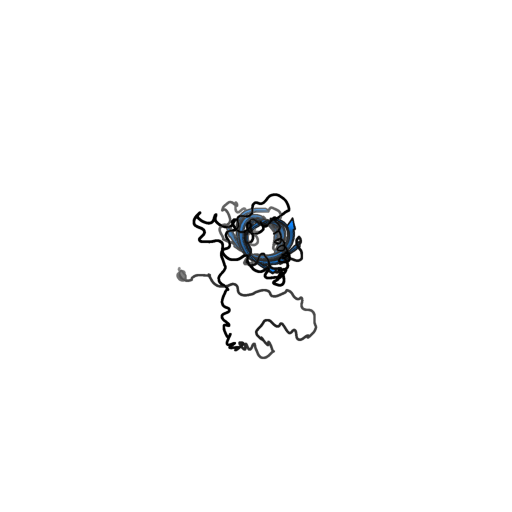6.939 1.301 2.583 1.00 98.50 176 GLY A C 1
ATOM 1323 O O . GLY A 1 176 ? 6.499 0.297 3.148 1.00 98.50 176 GLY A O 1
ATOM 1324 N N . GLU A 1 177 ? 7.635 1.404 1.377 1.00 97.88 177 GLU A N 1
ATOM 1325 C CA . GLU A 1 177 ? 7.679 0.126 0.632 1.00 97.88 177 GLU A CA 1
ATOM 1326 C C . GLU A 1 177 ? 9.075 -0.064 0.031 1.00 97.88 177 GLU A C 1
ATOM 1328 O O . GLU A 1 177 ? 9.707 0.889 -0.430 1.00 97.88 177 GLU A O 1
ATOM 1333 N N . LEU A 1 178 ? 9.537 -1.294 0.160 1.00 98.25 178 LEU A N 1
ATOM 1334 C CA . LEU A 1 178 ? 10.689 -1.797 -0.619 1.00 98.25 178 LEU A CA 1
ATOM 1335 C C . LEU A 1 178 ? 10.303 -3.078 -1.365 1.00 98.25 178 LEU A C 1
ATOM 1337 O O . LEU A 1 178 ? 9.853 -4.057 -0.764 1.00 98.25 178 LEU A O 1
ATOM 1341 N N . SER A 1 179 ? 10.561 -3.004 -2.717 1.00 97.12 179 SER A N 1
ATOM 1342 C CA . SER A 1 179 ? 10.038 -4.172 -3.448 1.00 97.12 179 SER A CA 1
ATOM 1343 C C . SER A 1 179 ? 10.913 -4.454 -4.668 1.00 97.12 179 SER A C 1
ATOM 1345 O O . SER A 1 179 ? 11.714 -3.613 -5.081 1.00 97.12 179 SER A O 1
ATOM 1347 N N . ARG A 1 180 ? 10.691 -5.687 -5.046 1.00 96.06 180 ARG A N 1
ATOM 1348 C CA . ARG A 1 180 ? 11.381 -6.152 -6.267 1.00 96.06 180 ARG A CA 1
ATOM 1349 C C . ARG A 1 180 ? 10.366 -6.724 -7.267 1.00 96.06 180 ARG A C 1
ATOM 1351 O O . ARG A 1 180 ? 9.531 -7.563 -6.924 1.00 96.06 180 ARG A O 1
ATOM 1358 N N . ASP A 1 181 ? 10.480 -6.213 -8.585 1.00 93.56 181 ASP A N 1
ATOM 1359 C CA . ASP A 1 181 ? 9.565 -6.699 -9.645 1.00 93.56 181 ASP A CA 1
ATOM 1360 C C . ASP A 1 181 ? 10.380 -7.454 -10.708 1.00 93.56 181 ASP A C 1
ATOM 1362 O O . ASP A 1 181 ? 11.387 -6.957 -11.215 1.00 93.56 181 ASP A O 1
ATOM 1366 N N . GLU A 1 182 ? 9.881 -8.581 -10.910 1.00 91.75 182 GLU A N 1
ATOM 1367 C CA . GLU A 1 182 ? 10.517 -9.351 -12.005 1.00 91.75 182 GLU A CA 1
ATOM 1368 C C . GLU A 1 182 ? 9.613 -9.377 -13.245 1.00 91.75 182 GLU A C 1
ATOM 1370 O O . GLU A 1 182 ? 8.454 -9.794 -13.184 1.00 91.75 182 GLU A O 1
ATOM 1375 N N . ILE A 1 183 ? 10.215 -8.917 -14.373 1.00 85.94 183 ILE A N 1
ATOM 1376 C CA . ILE A 1 183 ? 9.393 -8.814 -15.604 1.00 85.94 183 ILE A CA 1
ATOM 1377 C C . ILE A 1 183 ? 10.096 -9.594 -16.717 1.00 85.94 183 ILE A C 1
ATOM 1379 O O . ILE A 1 183 ? 11.322 -9.559 -16.849 1.00 85.94 183 ILE A O 1
ATOM 1383 N N . GLU A 1 184 ? 9.269 -10.361 -17.594 1.00 81.50 184 GLU A N 1
ATOM 1384 C CA . GLU A 1 184 ? 9.769 -11.108 -18.770 1.00 81.50 184 GLU A CA 1
ATOM 1385 C C . GLU A 1 184 ? 10.799 -12.156 -18.351 1.00 81.50 184 GLU A C 1
ATOM 1387 O O . GLU A 1 184 ? 11.933 -12.158 -18.835 1.00 81.50 184 GLU A O 1
ATOM 1392 N N . ASN A 1 185 ? 10.544 -12.976 -17.371 1.00 79.69 185 ASN A N 1
ATOM 1393 C CA . ASN A 1 185 ? 11.359 -14.114 -16.892 1.00 79.69 185 ASN A CA 1
ATOM 1394 C C . ASN A 1 185 ? 12.697 -13.639 -16.319 1.00 79.69 185 ASN A C 1
ATOM 1396 O O . ASN A 1 185 ? 13.747 -14.211 -16.619 1.00 79.69 185 ASN A O 1
ATOM 1400 N N . ASP A 1 186 ? 12.704 -12.473 -15.680 1.00 75.62 186 ASP A N 1
ATOM 1401 C CA . ASP A 1 186 ? 13.848 -11.964 -14.895 1.00 75.62 186 ASP A CA 1
ATOM 1402 C C . ASP A 1 186 ? 14.868 -11.257 -15.797 1.00 75.62 186 ASP A C 1
ATOM 1404 O O . ASP A 1 186 ? 16.018 -11.058 -15.400 1.00 75.62 186 ASP A O 1
ATOM 1408 N N . VAL A 1 187 ? 14.379 -11.068 -16.977 1.00 81.69 187 VAL A N 1
ATOM 1409 C CA . VAL A 1 187 ? 15.288 -10.320 -17.875 1.00 81.69 187 VAL A CA 1
ATOM 1410 C C . VAL A 1 187 ? 15.331 -8.850 -17.436 1.00 81.69 187 VAL A C 1
ATOM 1412 O O . VAL A 1 187 ? 16.384 -8.214 -17.528 1.00 81.69 187 VAL A O 1
ATOM 1415 N N . ARG A 1 188 ? 14.284 -8.397 -16.798 1.00 86.06 188 ARG A N 1
ATOM 1416 C CA . ARG A 1 188 ? 14.259 -7.037 -16.222 1.00 86.06 188 ARG A CA 1
ATOM 1417 C C . ARG A 1 188 ? 13.847 -7.117 -14.749 1.00 86.06 188 ARG A C 1
ATOM 1419 O O . ARG A 1 188 ? 12.845 -7.744 -14.397 1.00 86.06 188 ARG A O 1
ATOM 1426 N N . VAL A 1 189 ? 14.697 -6.428 -13.989 1.00 90.94 189 VAL A N 1
ATOM 1427 C CA . VAL A 1 189 ? 14.401 -6.401 -12.547 1.00 90.94 189 VAL A CA 1
ATOM 1428 C C . VAL A 1 189 ? 14.285 -4.937 -12.102 1.00 90.94 189 VAL A C 1
ATOM 1430 O O . VAL A 1 189 ? 15.177 -4.121 -12.345 1.00 90.94 189 VAL A O 1
ATOM 1433 N N . ASP A 1 190 ? 13.092 -4.727 -11.507 1.00 91.31 190 ASP A N 1
ATOM 1434 C CA . ASP A 1 190 ? 12.878 -3.361 -10.990 1.00 91.31 190 ASP A CA 1
ATOM 1435 C C . ASP A 1 190 ? 12.825 -3.395 -9.457 1.00 91.31 190 ASP A C 1
ATOM 1437 O O . ASP A 1 190 ? 11.991 -4.079 -8.860 1.00 91.31 190 ASP A O 1
ATOM 1441 N N . ASN A 1 191 ? 13.847 -2.660 -8.886 1.00 95.31 191 ASN A N 1
ATOM 1442 C CA . ASN A 1 191 ? 13.773 -2.482 -7.422 1.00 95.31 191 ASN A CA 1
ATOM 1443 C C . ASN A 1 191 ? 13.140 -1.130 -7.060 1.00 95.31 191 ASN A C 1
ATOM 1445 O O . ASN A 1 191 ? 13.534 -0.082 -7.576 1.00 95.31 191 ASN A O 1
ATOM 1449 N N . ARG A 1 192 ? 12.220 -1.286 -6.097 1.00 94.94 192 ARG A N 1
ATOM 1450 C CA . ARG A 1 192 ? 11.423 -0.076 -5.805 1.00 94.94 192 ARG A CA 1
ATOM 1451 C C . ARG A 1 192 ? 11.561 0.265 -4.319 1.00 94.94 192 ARG A C 1
ATOM 1453 O O . ARG A 1 192 ? 11.556 -0.617 -3.457 1.00 94.94 192 ARG A O 1
ATOM 1460 N N . ALA A 1 193 ? 11.749 1.603 -4.193 1.00 97.81 193 ALA A N 1
ATOM 1461 C CA . ALA A 1 193 ? 11.673 2.165 -2.828 1.00 97.81 193 ALA A CA 1
ATOM 1462 C C . ALA A 1 193 ? 10.805 3.430 -2.828 1.00 97.81 193 ALA A C 1
ATOM 1464 O O . ALA A 1 193 ? 11.032 4.364 -3.600 1.00 97.81 193 ALA A O 1
ATOM 1465 N N . GLY A 1 194 ? 9.743 3.361 -1.937 1.00 97.38 194 GLY A N 1
ATOM 1466 C CA . GLY A 1 194 ? 8.859 4.552 -1.953 1.00 97.38 194 GLY A CA 1
ATOM 1467 C C . GLY A 1 194 ? 7.896 4.523 -0.770 1.00 97.38 194 GLY A C 1
ATOM 1468 O O . GLY A 1 194 ? 8.115 3.813 0.214 1.00 97.38 194 GLY A O 1
ATOM 1469 N N . GLY A 1 195 ? 7.067 5.508 -0.849 1.00 98.19 195 GLY A N 1
ATOM 1470 C CA . GLY A 1 195 ? 6.085 5.639 0.248 1.00 98.19 195 GLY A CA 1
ATOM 1471 C C . GLY A 1 195 ? 4.731 6.131 -0.285 1.00 98.19 195 GLY A C 1
ATOM 1472 O O . GLY A 1 195 ? 4.624 6.602 -1.420 1.00 98.19 195 GLY A O 1
ATOM 1473 N N . ALA A 1 196 ? 3.737 5.916 0.612 1.00 98.44 196 ALA A N 1
ATOM 1474 C CA . ALA A 1 196 ? 2.392 6.341 0.181 1.00 98.44 196 ALA A CA 1
ATOM 1475 C C . ALA A 1 196 ? 1.599 6.822 1.400 1.00 98.44 196 ALA A C 1
ATOM 1477 O O . ALA A 1 196 ? 1.884 6.438 2.537 1.00 98.44 196 ALA A O 1
ATOM 1478 N N . LEU A 1 197 ? 0.733 7.726 1.050 1.00 98.56 197 LEU A N 1
ATOM 1479 C CA . LEU A 1 197 ? -0.291 8.130 2.039 1.00 98.56 197 LEU A CA 1
ATOM 1480 C C . LEU A 1 197 ? -1.570 7.296 1.872 1.00 98.56 197 LEU A C 1
ATOM 1482 O O . LEU A 1 197 ? -2.049 7.078 0.757 1.00 98.56 197 LEU A O 1
ATOM 1486 N N . ILE A 1 198 ? -2.080 6.931 3.067 1.00 98.50 198 ILE A N 1
ATOM 1487 C CA . ILE A 1 198 ? -3.265 6.047 3.002 1.00 98.50 198 ILE A CA 1
ATOM 1488 C C . ILE A 1 198 ? -4.413 6.743 3.745 1.00 98.50 198 ILE A C 1
ATOM 1490 O O . ILE A 1 198 ? -4.243 7.252 4.855 1.00 98.50 198 ILE A O 1
ATOM 1494 N N . LEU A 1 199 ? -5.508 6.695 3.052 1.00 98.50 199 LEU A N 1
ATOM 1495 C CA . LEU A 1 199 ? -6.735 7.194 3.699 1.00 98.50 199 LEU A CA 1
ATOM 1496 C C . LEU A 1 199 ? -7.700 6.033 3.976 1.00 98.50 199 LEU A C 1
ATOM 1498 O O . LEU A 1 199 ? -8.301 5.469 3.058 1.00 98.50 199 LEU A O 1
ATOM 1502 N N . ASN A 1 200 ? -7.874 5.787 5.264 1.00 97.69 200 ASN A N 1
ATOM 1503 C CA . ASN A 1 200 ? -8.818 4.725 5.665 1.00 97.69 200 ASN A CA 1
ATOM 1504 C C . ASN A 1 200 ? -10.268 5.235 5.683 1.00 97.69 200 ASN A C 1
ATOM 1506 O O . ASN A 1 200 ? -10.579 6.253 6.304 1.00 97.69 200 ASN A O 1
ATOM 1510 N N . LEU A 1 201 ? -11.113 4.471 5.055 1.00 97.75 201 LEU A N 1
ATOM 1511 C CA . LEU A 1 201 ? -12.502 4.991 4.913 1.00 97.75 201 LEU A CA 1
ATOM 1512 C C . LEU A 1 201 ? -13.370 4.484 6.064 1.00 97.75 201 LEU A C 1
ATOM 1514 O O . LEU A 1 201 ? -14.261 5.205 6.519 1.00 97.75 201 LEU A O 1
ATOM 1518 N N . LEU A 1 202 ? -12.939 3.271 6.480 1.00 95.75 202 LEU A N 1
ATOM 1519 C CA . LEU A 1 202 ? -13.719 2.710 7.608 1.00 95.75 202 LEU A CA 1
ATOM 1520 C C . LEU A 1 202 ? -12.753 2.064 8.604 1.00 95.75 202 LEU A C 1
ATOM 1522 O O . LEU A 1 202 ? -12.749 0.843 8.781 1.00 95.75 202 LEU A O 1
ATOM 1526 N N . PRO A 1 203 ? -12.033 2.791 9.436 1.00 91.88 203 PRO A N 1
ATOM 1527 C CA . PRO A 1 203 ? -10.891 2.282 10.216 1.00 91.88 203 PRO A CA 1
ATOM 1528 C C . PRO A 1 203 ? -11.345 1.429 11.405 1.00 91.88 203 PRO A C 1
ATOM 1530 O O . PRO A 1 203 ? -10.560 0.623 11.911 1.00 91.88 203 PRO A O 1
ATOM 1533 N N . ASN A 1 204 ? -12.603 1.446 11.768 1.00 90.31 204 ASN A N 1
ATOM 1534 C CA . ASN A 1 204 ? -13.012 0.689 12.976 1.00 90.31 204 ASN A CA 1
ATOM 1535 C C . ASN A 1 204 ? -13.746 -0.596 12.590 1.00 90.31 204 ASN A C 1
ATOM 1537 O O . ASN A 1 204 ? -14.158 -1.356 13.469 1.00 90.31 204 ASN A O 1
ATOM 1541 N N . ARG A 1 205 ? -13.754 -0.832 11.278 1.00 93.06 205 ARG A N 1
ATOM 1542 C CA . ARG A 1 205 ? -14.465 -2.066 10.880 1.00 93.06 205 ARG A CA 1
ATOM 1543 C C . ARG A 1 205 ? -13.449 -3.155 10.523 1.00 93.06 205 ARG A C 1
ATOM 1545 O O . ARG A 1 205 ? -12.273 -2.876 10.280 1.00 93.06 205 ARG A O 1
ATOM 1552 N N . ARG A 1 206 ? -13.918 -4.407 10.689 1.00 95.12 206 ARG A N 1
ATOM 1553 C CA . ARG A 1 206 ? -13.054 -5.548 10.322 1.00 95.12 206 ARG A CA 1
ATOM 1554 C C . ARG A 1 206 ? -12.588 -5.447 8.861 1.00 95.12 206 ARG A C 1
ATOM 1556 O O . ARG A 1 206 ? -11.430 -5.748 8.564 1.00 95.12 206 ARG A O 1
ATOM 1563 N N . LEU A 1 207 ? -13.428 -4.999 8.085 1.00 97.75 207 LEU A N 1
ATOM 1564 C CA . LEU A 1 207 ? -13.066 -4.742 6.675 1.00 97.75 207 LEU A CA 1
ATOM 1565 C C . LEU A 1 207 ? -12.924 -3.229 6.444 1.00 97.75 207 LEU A C 1
ATOM 1567 O O . LEU A 1 207 ? -13.875 -2.464 6.623 1.00 97.75 207 LEU A O 1
ATOM 1571 N N . ASN A 1 208 ? -11.728 -2.904 6.060 1.00 97.38 208 ASN A N 1
ATOM 1572 C CA . ASN A 1 208 ? -11.452 -1.458 5.962 1.00 97.38 208 ASN A CA 1
ATOM 1573 C C . ASN A 1 208 ? -10.995 -1.085 4.543 1.00 97.38 208 ASN A C 1
ATOM 1575 O O . ASN A 1 208 ? -9.838 -1.289 4.171 1.00 97.38 208 ASN A O 1
ATOM 1579 N N . PRO A 1 209 ? -11.962 -0.540 3.823 1.00 98.44 209 PRO A N 1
ATOM 1580 C CA . PRO A 1 209 ? -11.516 -0.027 2.517 1.00 98.44 209 PRO A CA 1
ATOM 1581 C C . PRO A 1 209 ? -10.665 1.246 2.667 1.00 98.44 209 PRO A C 1
ATOM 1583 O O . PRO A 1 209 ? -10.843 2.019 3.611 1.00 98.44 209 PRO A O 1
ATOM 1586 N N . TYR A 1 210 ? -9.711 1.404 1.600 1.00 98.50 210 TYR A N 1
ATOM 1587 C CA . TYR A 1 210 ? -8.870 2.613 1.750 1.00 98.50 210 TYR A CA 1
ATOM 1588 C C . TYR A 1 210 ? -8.375 3.057 0.375 1.00 98.50 210 TYR A C 1
ATOM 1590 O O . TYR A 1 210 ? -8.467 2.314 -0.605 1.00 98.50 210 TYR A O 1
ATOM 1598 N N . LEU A 1 211 ? -8.014 4.345 0.348 1.00 98.62 211 LEU A N 1
ATOM 1599 C CA . LEU A 1 211 ? -7.361 4.916 -0.847 1.00 98.62 211 LEU A CA 1
ATOM 1600 C C . LEU A 1 211 ? -5.890 5.213 -0.543 1.00 98.62 211 LEU A C 1
ATOM 1602 O O . LEU A 1 211 ? -5.512 5.442 0.608 1.00 98.62 211 LEU A O 1
ATOM 1606 N N . LEU A 1 212 ? -5.161 5.188 -1.726 1.00 98.31 212 LEU A N 1
ATOM 1607 C CA . LEU A 1 212 ? -3.739 5.482 -1.467 1.00 98.31 212 LEU A CA 1
ATOM 1608 C C . LEU A 1 212 ? -3.146 6.220 -2.664 1.00 98.31 212 LEU A C 1
ATOM 1610 O O . LEU A 1 212 ? -3.661 6.131 -3.781 1.00 98.31 212 LEU A O 1
ATOM 1614 N N . ALA A 1 213 ? -2.157 7.022 -2.280 1.00 98.50 213 ALA A N 1
ATOM 1615 C CA . ALA A 1 213 ? -1.374 7.736 -3.311 1.00 98.50 213 ALA A CA 1
ATOM 1616 C C . ALA A 1 213 ? 0.066 7.923 -2.820 1.00 98.50 213 ALA A C 1
ATOM 1618 O O . ALA A 1 213 ? 0.308 8.252 -1.656 1.00 98.50 213 ALA A O 1
ATOM 1619 N N . GLY A 1 214 ? 0.930 7.660 -3.842 1.00 97.44 214 GLY A N 1
ATOM 1620 C CA . GLY A 1 214 ? 2.332 7.722 -3.377 1.00 97.44 214 GLY A CA 1
ATOM 1621 C C . GLY A 1 214 ? 3.294 7.785 -4.559 1.00 97.44 214 GLY A C 1
ATOM 1622 O O . GLY A 1 214 ? 2.896 8.057 -5.693 1.00 97.44 214 GLY A O 1
ATOM 1623 N N . GLY A 1 215 ? 4.526 7.771 -4.141 1.00 97.62 215 GLY A N 1
ATOM 1624 C CA . GLY A 1 215 ? 5.595 7.817 -5.164 1.00 97.62 215 GLY A CA 1
ATOM 1625 C C . GLY A 1 215 ? 6.940 7.397 -4.568 1.00 97.62 215 GLY A C 1
ATOM 1626 O O . GLY A 1 215 ? 7.058 7.153 -3.365 1.00 97.62 215 GLY A O 1
ATOM 1627 N N . GLY A 1 216 ? 7.910 7.324 -5.499 1.00 96.75 216 GLY A N 1
ATOM 1628 C CA . GLY A 1 216 ? 9.258 6.920 -5.044 1.00 96.75 216 GLY A CA 1
ATOM 1629 C C . GLY A 1 216 ? 10.225 6.818 -6.229 1.00 96.75 216 GLY A C 1
ATOM 1630 O O . GLY A 1 216 ? 10.125 7.577 -7.195 1.00 96.75 216 GLY A O 1
ATOM 1631 N N . VAL A 1 217 ? 11.181 5.960 -5.910 1.00 95.19 217 VAL A N 1
ATOM 1632 C CA . VAL A 1 217 ? 12.212 5.815 -6.968 1.00 95.19 217 VAL A CA 1
ATOM 1633 C C . VAL A 1 217 ? 12.314 4.339 -7.373 1.00 95.19 217 VAL A C 1
ATOM 1635 O O . VAL A 1 217 ? 12.129 3.435 -6.553 1.00 95.19 217 VAL A O 1
ATOM 1638 N N . LEU A 1 218 ? 12.586 4.147 -8.655 1.00 93.44 218 LEU A N 1
ATOM 1639 C CA . LEU A 1 218 ? 12.720 2.781 -9.206 1.00 93.44 218 LEU A CA 1
ATOM 1640 C C . LEU A 1 218 ? 14.135 2.611 -9.768 1.00 93.44 218 LEU A C 1
ATOM 1642 O O . LEU A 1 218 ? 14.636 3.463 -10.505 1.00 93.44 218 LEU A O 1
ATOM 1646 N N . PHE A 1 219 ? 14.721 1.504 -9.313 1.00 91.69 219 PHE A N 1
ATOM 1647 C CA . PHE A 1 219 ? 16.017 1.130 -9.919 1.00 91.69 219 PHE A CA 1
ATOM 1648 C C . PHE A 1 219 ? 15.836 -0.057 -10.877 1.00 91.69 219 PHE A C 1
ATOM 1650 O O . PHE A 1 219 ? 15.435 -1.150 -10.472 1.00 91.69 219 PHE A O 1
ATOM 1657 N N . THR A 1 220 ? 16.130 0.257 -12.178 1.00 89.94 220 THR A N 1
ATOM 1658 C CA . THR A 1 220 ? 15.889 -0.793 -13.194 1.00 89.94 220 THR A CA 1
ATOM 1659 C C . THR A 1 220 ? 17.232 -1.362 -13.676 1.00 89.94 220 THR A C 1
ATOM 1661 O O . THR A 1 220 ? 18.170 -0.621 -13.977 1.00 89.94 220 THR A O 1
ATOM 1664 N N . ASP A 1 221 ? 17.202 -2.664 -13.549 1.00 86.88 221 ASP A N 1
ATOM 1665 C CA . ASP A 1 221 ? 18.363 -3.393 -14.111 1.00 86.88 221 ASP A CA 1
ATOM 1666 C C . ASP A 1 221 ? 17.912 -4.364 -15.211 1.00 86.88 221 ASP A C 1
ATOM 1668 O O . ASP A 1 221 ? 17.000 -5.170 -15.020 1.00 86.88 221 ASP A O 1
ATOM 1672 N N . VAL A 1 222 ? 18.580 -4.253 -16.369 1.00 85.25 222 VAL A N 1
ATOM 1673 C CA . VAL A 1 222 ? 18.195 -5.128 -17.496 1.00 85.25 222 VAL A CA 1
ATOM 1674 C C . VAL A 1 222 ? 19.427 -5.947 -17.897 1.00 85.25 222 VAL A C 1
ATOM 1676 O O . VAL A 1 222 ? 20.546 -5.433 -17.960 1.00 85.25 222 VAL A O 1
ATOM 1679 N N . ALA A 1 223 ? 19.167 -7.240 -18.191 1.00 82.06 223 ALA A N 1
ATOM 1680 C CA . ALA A 1 223 ? 20.197 -8.143 -18.744 1.00 82.06 223 ALA A CA 1
ATOM 1681 C C . ALA A 1 223 ? 21.424 -8.170 -17.830 1.00 82.06 223 ALA A C 1
ATOM 1683 O O . ALA A 1 223 ? 22.561 -8.071 -18.297 1.00 82.06 223 ALA A O 1
ATOM 1684 N N . ASP A 1 224 ? 21.240 -8.249 -16.477 1.00 79.50 224 ASP A N 1
ATOM 1685 C CA . ASP A 1 224 ? 22.319 -8.430 -15.480 1.00 79.50 224 ASP A CA 1
ATOM 1686 C C . ASP A 1 224 ? 23.273 -7.232 -15.480 1.00 79.50 224 ASP A C 1
ATOM 1688 O O . ASP A 1 224 ? 24.493 -7.400 -15.433 1.00 79.50 224 ASP A O 1
ATOM 1692 N N . GLY A 1 225 ? 22.663 -6.056 -15.632 1.00 74.88 225 GLY A N 1
ATOM 1693 C CA . GLY A 1 225 ? 23.501 -4.855 -15.371 1.00 74.88 225 GLY A CA 1
ATOM 1694 C C . GLY A 1 225 ? 23.945 -4.180 -16.673 1.00 74.88 225 GLY A C 1
ATOM 1695 O O . GLY A 1 225 ? 24.682 -3.194 -16.623 1.00 74.88 225 GLY A O 1
ATOM 1696 N N . GLN A 1 226 ? 23.566 -4.745 -17.725 1.00 76.88 226 GLN A N 1
ATOM 1697 C CA . GLN A 1 226 ? 23.952 -4.094 -19.000 1.00 76.88 226 GLN A CA 1
ATOM 1698 C C . GLN A 1 226 ? 23.244 -2.746 -19.172 1.00 76.88 226 GLN A C 1
ATOM 1700 O O . GLN A 1 226 ? 23.796 -1.842 -19.802 1.00 76.88 226 GLN A O 1
ATOM 1705 N N . TYR A 1 227 ? 22.134 -2.672 -18.459 1.00 77.06 227 TYR A N 1
ATOM 1706 C CA . TYR A 1 227 ? 21.425 -1.375 -18.430 1.00 77.06 227 TYR A CA 1
ATOM 1707 C C . TYR A 1 227 ? 20.879 -1.138 -17.018 1.00 77.06 227 TYR A C 1
ATOM 1709 O O . TYR A 1 227 ? 20.308 -2.033 -16.392 1.00 77.06 227 TYR A O 1
ATOM 1717 N N . SER A 1 228 ? 21.247 0.141 -16.494 1.00 82.25 228 SER A N 1
ATOM 1718 C CA . SER A 1 228 ? 20.668 0.483 -15.174 1.00 82.25 228 SER A CA 1
ATOM 1719 C C . SER A 1 228 ? 20.149 1.928 -15.197 1.00 82.25 228 SER A C 1
ATOM 1721 O O . SER A 1 228 ? 20.675 2.783 -15.913 1.00 82.25 228 SER A O 1
ATOM 1723 N N . SER A 1 229 ? 19.021 2.013 -14.609 1.00 85.62 229 SER A N 1
ATOM 1724 C CA . SER A 1 229 ? 18.443 3.375 -14.573 1.00 85.62 229 SER A CA 1
ATOM 1725 C C . SER A 1 229 ? 17.745 3.594 -13.230 1.00 85.62 229 SER A C 1
ATOM 1727 O O . SER A 1 229 ? 17.413 2.641 -12.521 1.00 85.62 229 SER A O 1
ATOM 1729 N N . ARG A 1 230 ? 17.685 4.936 -13.007 1.00 90.44 230 ARG A N 1
ATOM 1730 C CA . ARG A 1 230 ? 16.944 5.374 -11.804 1.00 90.44 230 ARG A CA 1
ATOM 1731 C C . ARG A 1 230 ? 15.807 6.318 -12.216 1.00 90.44 230 ARG A C 1
ATOM 1733 O O . ARG A 1 230 ? 16.034 7.366 -12.823 1.00 90.44 230 ARG A O 1
ATOM 1740 N N . ASP A 1 231 ? 14.558 5.890 -11.773 1.00 90.50 231 ASP A N 1
ATOM 1741 C CA . ASP A 1 231 ? 13.428 6.686 -12.306 1.00 90.50 231 ASP A CA 1
ATOM 1742 C C . ASP A 1 231 ? 12.433 6.964 -11.173 1.00 90.50 231 ASP A C 1
ATOM 1744 O O . ASP A 1 231 ? 12.100 6.080 -10.382 1.00 90.50 231 ASP A O 1
ATOM 1748 N N . PRO A 1 232 ? 12.032 8.277 -11.149 1.00 93.88 232 PRO A N 1
ATOM 1749 C CA . PRO A 1 232 ? 10.956 8.554 -10.185 1.00 93.88 232 PRO A CA 1
ATOM 1750 C C . PRO A 1 232 ? 9.597 8.029 -10.685 1.00 93.88 232 PRO A C 1
ATOM 1752 O O . PRO A 1 232 ? 9.382 7.877 -11.891 1.00 93.88 232 PRO A O 1
ATOM 1755 N N . TYR A 1 233 ? 8.761 7.756 -9.683 1.00 94.62 233 TYR A N 1
ATOM 1756 C CA . TYR A 1 233 ? 7.426 7.297 -10.113 1.00 94.62 233 TYR A CA 1
ATOM 1757 C C . TYR A 1 233 ? 6.373 7.812 -9.134 1.00 94.62 233 TYR A C 1
ATOM 1759 O O . TYR A 1 233 ? 6.697 8.259 -8.031 1.00 94.62 233 TYR A O 1
ATOM 1767 N N . GLY A 1 234 ? 5.178 7.816 -9.720 1.00 97.38 234 GLY A N 1
ATOM 1768 C CA . GLY A 1 234 ? 3.984 8.117 -8.900 1.00 97.38 234 GLY A CA 1
ATOM 1769 C C . GLY A 1 234 ? 2.869 7.092 -9.147 1.00 97.38 234 GLY A C 1
ATOM 1770 O O . GLY A 1 234 ? 2.739 6.543 -10.243 1.00 97.38 234 GLY A O 1
ATOM 1771 N N . GLU A 1 235 ? 2.075 6.995 -7.935 1.00 97.19 235 GLU A N 1
ATOM 1772 C CA . GLU A 1 235 ? 0.992 6.008 -8.112 1.00 97.19 235 GLU A CA 1
ATOM 1773 C C . GLU A 1 235 ? -0.161 6.326 -7.159 1.00 97.19 235 GLU A C 1
ATOM 1775 O O . GLU A 1 235 ? 0.003 7.078 -6.195 1.00 97.19 235 GLU A O 1
ATOM 1780 N N . ALA A 1 236 ? -1.332 5.777 -7.595 1.00 98.38 236 ALA A N 1
ATOM 1781 C CA . ALA A 1 236 ? -2.529 5.843 -6.735 1.00 98.38 236 ALA A CA 1
ATOM 1782 C C . ALA A 1 236 ? -3.348 4.559 -6.878 1.00 98.38 236 ALA A C 1
ATOM 1784 O O . ALA A 1 236 ? -3.224 3.831 -7.866 1.00 98.38 236 ALA A O 1
ATOM 1785 N N . GLY A 1 237 ? -4.110 4.362 -5.761 1.00 98.12 237 GLY A N 1
ATOM 1786 C CA . GLY A 1 237 ? -4.840 3.085 -5.862 1.00 98.12 237 GLY A CA 1
ATOM 1787 C C . GLY A 1 237 ? -5.891 2.977 -4.755 1.00 98.12 237 GLY A C 1
ATOM 1788 O O . GLY A 1 237 ? -6.190 3.951 -4.060 1.00 98.12 237 GLY A O 1
ATOM 1789 N N . ILE A 1 238 ? -6.433 1.787 -4.804 1.00 98.56 238 ILE A N 1
ATOM 1790 C CA . ILE A 1 238 ? -7.468 1.491 -3.790 1.00 98.56 238 ILE A CA 1
ATOM 1791 C C . ILE A 1 238 ? -7.188 0.100 -3.217 1.00 98.56 238 ILE A C 1
ATOM 1793 O O . ILE A 1 238 ? -6.532 -0.731 -3.850 1.00 98.56 238 ILE A O 1
ATOM 1797 N N . GLY A 1 239 ? -7.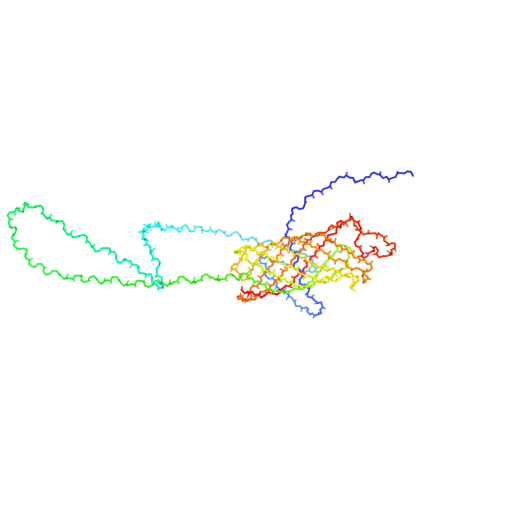716 -0.100 -1.995 1.00 98.38 239 GLY A N 1
ATOM 1798 C CA . GLY A 1 239 ? -7.480 -1.421 -1.375 1.00 98.38 239 GLY A CA 1
ATOM 1799 C C . GLY A 1 239 ? -8.485 -1.674 -0.248 1.00 98.38 239 GLY A C 1
ATOM 1800 O O . GLY A 1 239 ? -9.287 -0.805 0.102 1.00 98.38 239 GLY A O 1
ATOM 1801 N N . VAL A 1 240 ? -8.427 -2.943 0.096 1.00 98.62 240 VAL A N 1
ATOM 1802 C CA . VAL A 1 240 ? -9.265 -3.315 1.254 1.00 98.62 240 VAL A CA 1
ATOM 1803 C C . VAL A 1 240 ? -8.397 -4.119 2.229 1.00 98.62 240 VAL A C 1
ATOM 1805 O O . VAL A 1 240 ? -7.571 -4.939 1.822 1.00 98.62 240 VAL A O 1
ATOM 1808 N N . GLU A 1 241 ? -8.569 -3.742 3.526 1.00 98.25 241 GLU A N 1
ATOM 1809 C CA . GLU A 1 241 ? -7.832 -4.464 4.578 1.00 98.25 241 GLU A CA 1
ATOM 1810 C C . GLU A 1 241 ? -8.804 -5.295 5.431 1.00 98.25 241 GLU A C 1
ATOM 1812 O O . GLU A 1 241 ? -9.848 -4.807 5.869 1.00 98.25 241 GLU A O 1
ATOM 1817 N N . LEU A 1 242 ? -8.412 -6.518 5.592 1.00 98.12 242 LEU A N 1
ATOM 1818 C CA . LEU A 1 242 ? -9.181 -7.409 6.487 1.00 98.12 242 LEU A CA 1
ATOM 1819 C C . LEU A 1 242 ? -8.402 -7.608 7.794 1.00 98.12 242 LEU A C 1
ATOM 1821 O O . LEU A 1 242 ? -7.315 -8.190 7.808 1.00 98.12 242 LEU A O 1
ATOM 1825 N N . LYS A 1 243 ? -9.014 -7.151 8.905 1.00 96.44 243 LYS A N 1
ATOM 1826 C CA . LYS A 1 243 ? -8.357 -7.284 10.224 1.00 96.44 243 LYS A CA 1
ATOM 1827 C C . LYS A 1 243 ? -8.712 -8.634 10.861 1.00 96.44 243 LYS A C 1
ATOM 1829 O O . LYS A 1 243 ? -9.833 -8.844 11.330 1.00 96.44 243 LYS A O 1
ATOM 1834 N N . LEU A 1 244 ? -7.753 -9.475 10.786 1.00 96.25 244 LEU A N 1
ATOM 1835 C CA . LEU A 1 244 ? -8.023 -10.835 11.318 1.00 96.25 244 LEU A CA 1
ATOM 1836 C C . LEU A 1 244 ? -7.952 -10.830 12.845 1.00 96.25 244 LEU A C 1
ATOM 1838 O O . LEU A 1 244 ? -8.702 -11.564 13.493 1.00 96.25 244 LEU A O 1
ATOM 1842 N N . SER A 1 245 ? -7.046 -9.982 13.416 1.00 94.00 245 SER A N 1
ATOM 1843 C CA . SER A 1 245 ? -6.927 -9.767 14.870 1.00 94.00 245 SER A CA 1
ATOM 1844 C C . SER A 1 245 ? -6.431 -8.344 15.140 1.00 94.00 245 SER A C 1
ATOM 1846 O O . SER A 1 245 ? -6.409 -7.504 14.239 1.00 94.00 245 SER A O 1
ATOM 1848 N N . ARG A 1 246 ? -6.119 -8.126 16.486 1.00 89.81 246 ARG A N 1
ATOM 1849 C CA . ARG A 1 246 ? -5.629 -6.766 16.831 1.00 89.81 246 ARG A CA 1
ATOM 1850 C C . ARG A 1 246 ? -4.214 -6.542 16.285 1.00 89.81 246 ARG A C 1
ATOM 1852 O O . ARG A 1 246 ? -3.779 -5.395 16.163 1.00 89.81 246 ARG A O 1
ATOM 1859 N N . ARG A 1 247 ? -3.581 -7.667 15.803 1.00 95.06 247 ARG A N 1
ATOM 1860 C CA . ARG A 1 247 ? -2.161 -7.482 15.432 1.00 95.06 247 ARG A CA 1
ATOM 1861 C C . ARG A 1 247 ? -1.909 -7.984 14.009 1.00 95.06 247 ARG A C 1
ATOM 1863 O O . ARG A 1 247 ? -0.832 -7.753 13.455 1.00 95.06 247 ARG A O 1
ATOM 1870 N N . LEU A 1 248 ? -2.956 -8.605 13.478 1.00 96.75 248 LEU A N 1
ATOM 1871 C CA . LEU A 1 248 ? -2.685 -9.218 12.158 1.00 96.75 248 LEU A CA 1
ATOM 1872 C C . LEU A 1 248 ? -3.780 -8.787 11.177 1.00 96.75 248 LEU A C 1
ATOM 1874 O O . LEU A 1 248 ? -4.973 -8.846 11.484 1.00 96.75 248 LEU A O 1
ATOM 1878 N N . SER A 1 249 ? -3.209 -8.401 9.951 1.00 97.88 249 SER A N 1
ATOM 1879 C CA . SER A 1 249 ? -4.187 -8.007 8.919 1.00 97.88 249 SER A CA 1
ATOM 1880 C C . SER A 1 249 ? -3.730 -8.498 7.547 1.00 97.88 249 SER A C 1
ATOM 1882 O O . SER A 1 249 ? -2.541 -8.728 7.317 1.00 97.88 249 SER A O 1
ATOM 1884 N N . LEU A 1 250 ? -4.763 -8.751 6.724 1.00 98.50 250 LEU A N 1
ATOM 1885 C CA . LEU A 1 250 ? -4.497 -9.054 5.310 1.00 98.50 250 LEU A CA 1
ATOM 1886 C C . LEU A 1 250 ? -5.094 -7.962 4.420 1.00 98.50 250 LEU A C 1
ATOM 1888 O O . LEU A 1 250 ? -6.142 -7.391 4.728 1.00 98.50 250 LEU A O 1
ATOM 1892 N N . SER A 1 251 ? -4.327 -7.737 3.327 1.00 98.31 251 SER A N 1
ATOM 1893 C CA . SER A 1 251 ? -4.908 -6.688 2.473 1.00 98.31 251 SER A CA 1
ATOM 1894 C C . SER A 1 251 ? -4.754 -7.053 0.997 1.00 98.31 251 SER A C 1
ATOM 1896 O O . SER A 1 251 ? -3.864 -7.818 0.620 1.00 98.31 251 SER A O 1
ATOM 1898 N N . LEU A 1 252 ? -5.777 -6.583 0.274 1.00 98.56 252 LEU A N 1
ATOM 1899 C CA . LEU A 1 252 ? -5.766 -6.687 -1.194 1.00 98.56 252 LEU A CA 1
ATOM 1900 C C . LEU A 1 252 ? -5.851 -5.285 -1.811 1.00 98.56 252 LEU A C 1
ATOM 1902 O O . LEU A 1 252 ? -6.737 -4.494 -1.477 1.00 98.56 252 LEU A O 1
ATOM 1906 N N . GLU A 1 253 ? -4.840 -5.107 -2.740 1.00 97.81 253 GLU A N 1
ATOM 1907 C CA . GLU A 1 253 ? -4.824 -3.723 -3.268 1.00 97.81 253 GLU A CA 1
ATOM 1908 C C . GLU A 1 253 ? -4.534 -3.730 -4.768 1.00 97.81 253 GLU A C 1
ATOM 1910 O O . GLU A 1 253 ? -3.859 -4.624 -5.284 1.00 97.81 253 GLU A O 1
ATOM 1915 N N . GLY A 1 254 ? -5.119 -2.715 -5.446 1.00 98.19 254 GLY A N 1
ATOM 1916 C CA . GLY A 1 254 ? -4.809 -2.414 -6.860 1.00 98.19 254 GLY A CA 1
ATOM 1917 C C . GLY A 1 254 ? -4.246 -0.993 -7.003 1.00 98.19 254 GLY A C 1
ATOM 1918 O O . GLY A 1 254 ? -4.810 -0.032 -6.476 1.00 98.19 254 GLY A O 1
ATOM 1919 N N . ARG A 1 255 ? -3.142 -0.960 -7.892 1.00 97.62 255 ARG A N 1
ATOM 1920 C CA . ARG A 1 255 ? -2.530 0.370 -8.075 1.00 97.62 255 ARG A CA 1
ATOM 1921 C C . ARG A 1 255 ? -2.243 0.624 -9.552 1.00 97.62 255 ARG A C 1
ATOM 1923 O O . ARG A 1 255 ? -2.039 -0.310 -10.330 1.00 97.62 255 ARG A O 1
ATOM 1930 N N . ALA A 1 256 ? -2.348 1.928 -9.812 1.00 97.00 256 ALA A N 1
ATOM 1931 C CA . ALA A 1 256 ? -1.935 2.365 -11.161 1.00 97.00 256 ALA A CA 1
ATOM 1932 C C . ALA A 1 256 ? -1.006 3.578 -11.044 1.00 97.00 256 ALA A C 1
ATOM 1934 O O . ALA A 1 256 ? -1.185 4.440 -10.181 1.00 97.00 256 ALA A O 1
ATOM 1935 N N . GLY A 1 257 ? 0.033 3.493 -11.931 1.00 95.31 257 GLY A N 1
ATOM 1936 C CA . GLY A 1 257 ? 0.970 4.629 -11.817 1.00 95.31 257 GLY A CA 1
ATOM 1937 C C . GLY A 1 257 ? 1.761 4.822 -13.109 1.00 95.31 257 GLY A C 1
ATOM 1938 O O . GLY A 1 257 ? 1.442 4.237 -14.146 1.00 95.31 257 GLY A O 1
ATOM 1939 N N . ALA A 1 258 ? 2.592 5.811 -12.994 1.00 93.50 258 ALA A N 1
ATOM 1940 C CA . ALA A 1 258 ? 3.471 6.091 -14.147 1.00 93.50 258 ALA A CA 1
ATOM 1941 C C . ALA A 1 258 ? 4.861 6.507 -13.661 1.00 93.50 258 ALA A C 1
ATOM 1943 O O . ALA A 1 258 ? 5.038 6.920 -12.513 1.00 93.50 258 ALA A O 1
ATOM 1944 N N . ARG A 1 259 ? 5.790 6.304 -14.556 1.00 89.38 259 ARG A N 1
ATOM 1945 C CA . ARG A 1 259 ? 7.153 6.746 -14.192 1.00 89.38 259 ARG A CA 1
ATOM 1946 C C . ARG A 1 259 ? 7.774 7.499 -15.368 1.00 89.38 259 ARG A C 1
ATOM 1948 O O . ARG A 1 259 ? 7.385 7.309 -16.523 1.00 89.38 259 ARG A O 1
ATOM 1955 N N . ARG A 1 260 ? 8.661 8.515 -14.940 1.00 84.50 260 ARG A N 1
ATOM 1956 C CA . ARG A 1 260 ? 9.365 9.299 -15.980 1.00 84.50 260 ARG A CA 1
ATOM 1957 C C . ARG A 1 260 ? 10.871 9.042 -15.901 1.00 84.50 260 ARG A C 1
ATOM 1959 O O . ARG A 1 260 ? 11.454 8.977 -14.816 1.00 84.50 260 ARG A O 1
ATOM 1966 N N . ARG A 1 261 ? 11.454 8.887 -17.045 1.00 71.19 261 ARG A N 1
ATOM 1967 C CA . ARG A 1 261 ? 12.908 8.637 -17.038 1.00 71.19 261 ARG A CA 1
ATOM 1968 C C . ARG A 1 261 ? 13.664 9.973 -17.055 1.00 71.19 261 ARG A C 1
ATOM 1970 O O . ARG A 1 261 ? 13.278 10.917 -17.748 1.00 71.19 261 ARG A O 1
ATOM 1977 N N . ALA A 1 262 ? 14.677 9.970 -16.104 1.00 64.19 262 ALA A N 1
ATOM 1978 C CA . ALA A 1 262 ? 15.564 11.159 -16.140 1.00 64.19 262 ALA A CA 1
ATOM 1979 C C . ALA A 1 262 ? 16.632 10.996 -17.233 1.00 64.19 262 ALA A C 1
ATOM 1981 O O . ALA A 1 262 ? 17.120 9.894 -17.494 1.00 64.19 262 ALA A O 1
ATOM 1982 N N . SER A 1 263 ? 16.443 11.643 -18.407 1.00 54.56 263 SER A N 1
ATOM 1983 C CA . SER A 1 263 ? 17.290 11.750 -19.620 1.00 54.56 263 SER A CA 1
ATOM 1984 C C . SER A 1 263 ? 18.773 11.562 -19.281 1.00 54.56 263 SER A C 1
ATOM 1986 O O . SER A 1 263 ? 19.336 12.275 -18.447 1.00 54.56 263 SER A O 1
ATOM 1988 N N . GLY A 1 264 ? 19.209 10.366 -18.682 1.00 50.88 264 GLY A N 1
ATOM 1989 C CA . GLY A 1 264 ? 20.685 10.375 -18.552 1.00 50.88 264 GLY A CA 1
ATOM 1990 C C . GLY A 1 264 ? 21.251 8.980 -18.820 1.00 50.88 264 GLY A C 1
ATOM 1991 O O . GLY A 1 264 ? 22.437 8.750 -18.578 1.00 50.88 264 GLY A O 1
ATOM 1992 N N . GLY A 1 265 ? 20.667 8.184 -19.819 1.00 50.59 265 GLY A N 1
ATOM 1993 C CA . GLY A 1 265 ? 21.428 6.930 -20.076 1.00 50.59 265 GLY A CA 1
ATOM 1994 C C . GLY A 1 265 ? 21.946 6.903 -21.517 1.00 50.59 265 GLY A C 1
ATOM 1995 O O . GLY A 1 265 ? 21.395 7.554 -22.407 1.00 50.59 265 GLY A O 1
ATOM 1996 N N . ASP A 1 266 ? 23.374 7.081 -21.695 1.00 50.84 266 ASP A N 1
ATOM 1997 C CA . ASP A 1 266 ? 24.159 6.872 -22.930 1.00 50.84 266 ASP A CA 1
ATOM 1998 C C . ASP A 1 266 ? 23.665 5.642 -23.710 1.00 50.84 266 ASP A C 1
ATOM 2000 O O . ASP A 1 266 ? 23.583 4.535 -23.173 1.00 50.84 266 ASP A O 1
ATOM 2004 N N . PRO A 1 267 ? 22.858 5.883 -24.762 1.00 48.59 267 PRO A N 1
ATOM 2005 C CA . PRO A 1 267 ? 22.359 4.781 -25.603 1.00 48.59 267 PRO A CA 1
ATOM 2006 C C . PRO A 1 267 ? 23.504 3.924 -26.158 1.00 48.59 267 PRO A C 1
ATOM 2008 O O . PRO A 1 267 ? 24.410 4.428 -26.827 1.00 48.59 267 PRO A O 1
ATOM 2011 N N . GLY A 1 268 ? 24.344 3.283 -25.322 1.00 47.03 268 GLY A N 1
ATOM 2012 C CA . GLY A 1 268 ? 25.232 2.298 -25.983 1.00 47.03 268 GLY A CA 1
ATOM 2013 C C . GLY A 1 268 ? 24.442 1.183 -26.672 1.00 47.03 268 GLY A C 1
ATOM 2014 O O . GLY A 1 268 ? 23.356 0.801 -26.231 1.00 47.03 268 GLY A O 1
ATOM 2015 N N . GLU A 1 269 ? 24.300 1.284 -28.082 1.00 44.47 269 GLU A N 1
ATOM 2016 C CA . GLU A 1 269 ? 24.045 0.430 -29.262 1.00 44.47 269 GLU A CA 1
ATOM 2017 C C . GLU A 1 269 ? 23.964 -1.051 -28.884 1.00 44.47 269 GLU A C 1
ATOM 2019 O O . GLU A 1 269 ? 24.936 -1.647 -28.415 1.00 44.47 269 GLU A O 1
ATOM 2024 N N . THR A 1 270 ? 22.838 -1.551 -28.099 1.00 52.25 270 THR A N 1
ATOM 2025 C CA . THR A 1 270 ? 22.578 -3.005 -28.154 1.00 52.25 270 THR A CA 1
ATOM 2026 C C . THR A 1 270 ? 21.075 -3.242 -28.340 1.00 52.25 270 THR A C 1
ATOM 2028 O O . THR A 1 270 ? 20.249 -2.401 -27.978 1.00 52.25 270 THR A O 1
ATOM 2031 N N . PRO A 1 271 ? 20.607 -4.262 -29.151 1.00 46.72 271 PRO A N 1
ATOM 2032 C CA . PRO A 1 271 ? 19.238 -4.726 -29.432 1.00 46.72 271 PRO A CA 1
ATOM 2033 C C . PRO A 1 271 ? 18.434 -4.945 -28.142 1.00 46.72 271 PRO A C 1
ATOM 2035 O O . PRO A 1 271 ? 17.293 -5.411 -28.202 1.00 46.72 271 PRO A O 1
ATOM 2038 N N . LEU A 1 272 ? 18.780 -4.297 -26.998 1.00 52.34 272 LEU A N 1
ATOM 2039 C CA . LEU A 1 272 ? 17.985 -4.541 -25.780 1.00 52.34 272 LEU A CA 1
ATOM 2040 C C . LEU A 1 272 ? 16.921 -3.450 -25.620 1.00 52.34 272 LEU A C 1
ATOM 2042 O O . LEU A 1 272 ? 16.298 -3.344 -24.562 1.00 52.34 272 LEU A O 1
ATOM 2046 N N . ARG A 1 273 ? 16.585 -2.795 -26.756 1.00 53.69 273 ARG A N 1
ATOM 2047 C CA . ARG A 1 273 ? 15.648 -1.649 -26.693 1.00 53.69 273 ARG A CA 1
ATOM 2048 C C . ARG A 1 273 ? 14.207 -2.133 -26.512 1.00 53.69 273 ARG A C 1
ATOM 2050 O O . ARG A 1 273 ? 13.387 -1.412 -25.941 1.00 53.69 273 ARG A O 1
ATOM 2057 N N . SER A 1 274 ? 14.065 -3.516 -26.778 1.00 56.94 274 SER A N 1
ATOM 2058 C CA . SER A 1 274 ? 12.636 -3.919 -26.710 1.00 56.94 274 SER A CA 1
ATOM 2059 C C . SER A 1 274 ? 12.220 -4.240 -25.271 1.00 56.94 274 SER A C 1
ATOM 2061 O O . SER A 1 274 ? 11.037 -4.135 -24.938 1.00 56.94 274 SER A O 1
ATOM 2063 N N . ILE A 1 275 ? 13.333 -4.365 -24.353 1.00 60.38 275 ILE A N 1
ATOM 2064 C CA . ILE A 1 275 ? 12.973 -4.767 -22.973 1.00 60.38 275 ILE A CA 1
ATOM 2065 C C . ILE A 1 275 ? 13.215 -3.584 -22.027 1.00 60.38 275 ILE A C 1
ATOM 2067 O O . ILE A 1 275 ? 12.507 -3.444 -21.027 1.00 60.38 275 ILE A O 1
ATOM 2071 N N . ALA A 1 276 ? 14.053 -2.663 -22.486 1.00 60.03 276 ALA A N 1
ATOM 2072 C CA . ALA A 1 276 ? 14.266 -1.432 -21.704 1.00 60.03 276 ALA A CA 1
ATOM 2073 C C . ALA A 1 276 ? 13.257 -0.351 -22.133 1.00 60.03 276 ALA A C 1
ATOM 2075 O O . ALA A 1 276 ? 12.817 -0.310 -23.284 1.00 60.03 276 ALA A O 1
ATOM 2076 N N . PRO A 1 277 ? 12.648 0.249 -21.191 1.00 58.34 277 PRO A N 1
ATOM 2077 C CA . PRO A 1 277 ? 11.700 1.307 -21.590 1.00 58.34 277 PRO A CA 1
ATOM 2078 C C . PRO A 1 277 ? 12.368 2.373 -22.462 1.00 58.34 277 PRO A C 1
ATOM 2080 O O . PRO A 1 277 ? 13.561 2.651 -22.322 1.00 58.34 277 PRO A O 1
ATOM 2083 N N . PRO A 1 278 ? 11.661 2.820 -23.592 1.00 60.06 278 PRO A N 1
ATOM 2084 C CA . PRO A 1 278 ? 12.263 3.838 -24.466 1.00 60.06 278 PRO A CA 1
ATOM 2085 C C . PRO A 1 278 ? 12.583 5.131 -23.696 1.00 60.06 278 PRO A C 1
ATOM 2087 O O . PRO A 1 278 ? 11.924 5.460 -22.707 1.00 60.06 278 PRO A O 1
ATOM 2090 N N . ALA A 1 279 ? 13.858 5.732 -23.931 1.00 62.47 279 ALA A N 1
ATOM 2091 C CA . ALA A 1 279 ? 14.323 7.010 -23.337 1.00 62.47 279 ALA A CA 1
ATOM 2092 C C . ALA A 1 279 ? 13.351 8.153 -23.662 1.00 62.47 279 ALA A C 1
ATOM 2094 O O . ALA A 1 279 ? 12.757 8.199 -24.742 1.00 62.47 279 ALA A O 1
ATOM 2095 N N . ASP A 1 280 ? 12.684 8.835 -22.549 1.00 64.00 280 ASP A N 1
ATOM 2096 C CA . ASP A 1 280 ? 11.874 10.070 -22.679 1.00 64.00 280 ASP A CA 1
ATOM 2097 C C . ASP A 1 280 ? 10.397 9.735 -22.891 1.00 64.00 280 ASP A C 1
ATOM 2099 O O . ASP A 1 280 ? 9.627 10.585 -23.343 1.00 64.00 280 ASP A O 1
ATOM 2103 N N . GLU A 1 281 ? 10.112 8.501 -22.507 1.00 73.06 281 GLU A N 1
ATOM 2104 C CA . GLU A 1 281 ? 8.667 8.174 -22.612 1.00 73.06 281 GLU A CA 1
ATOM 2105 C C . GLU A 1 281 ? 8.141 7.772 -21.229 1.00 73.06 281 GLU A C 1
ATOM 2107 O O . GLU A 1 281 ? 8.884 7.274 -20.380 1.00 73.06 281 GLU A O 1
ATOM 2112 N N . GLU A 1 282 ? 7.030 8.378 -20.963 1.00 84.12 282 GLU A N 1
ATOM 2113 C CA . GLU A 1 282 ? 6.261 7.972 -19.767 1.00 84.12 282 GLU A CA 1
ATOM 2114 C C . GLU A 1 282 ? 5.770 6.519 -19.886 1.00 84.12 282 GLU A C 1
ATOM 2116 O O . GLU A 1 282 ? 5.344 6.075 -20.955 1.00 84.12 282 GLU A O 1
ATOM 2121 N N . GLU A 1 283 ? 6.164 5.739 -18.927 1.00 86.25 283 GLU A N 1
ATOM 2122 C CA . GLU A 1 283 ? 5.678 4.339 -18.894 1.00 86.25 283 GLU A CA 1
ATOM 2123 C C . GLU A 1 283 ? 4.628 4.160 -17.787 1.00 86.25 283 GLU A C 1
ATOM 2125 O O . GLU A 1 283 ? 4.856 4.504 -16.626 1.00 86.25 283 GLU A O 1
ATOM 2130 N N . SER A 1 284 ? 3.442 3.673 -18.232 1.00 92.62 284 SER A N 1
ATOM 2131 C CA . SER A 1 284 ? 2.369 3.443 -17.233 1.00 92.62 284 SER A CA 1
ATOM 2132 C C . SER A 1 284 ? 2.319 1.963 -16.824 1.00 92.62 284 SER A C 1
ATOM 2134 O O . SER A 1 284 ? 2.743 1.079 -17.572 1.00 92.62 284 SER A O 1
ATOM 2136 N N . TYR A 1 285 ? 1.890 1.794 -15.612 1.00 92.75 285 TYR A N 1
ATOM 2137 C CA . TYR A 1 285 ? 1.777 0.403 -15.142 1.00 92.75 285 TYR A CA 1
ATOM 2138 C C . TYR A 1 285 ? 0.623 0.276 -14.154 1.00 92.75 285 TYR A C 1
ATOM 2140 O O . TYR A 1 285 ? 0.084 1.278 -13.678 1.00 92.75 285 TYR A O 1
ATOM 2148 N N . THR A 1 286 ? 0.214 -1.085 -14.005 1.00 96.31 286 THR A N 1
ATOM 2149 C CA . THR A 1 286 ? -0.774 -1.409 -12.957 1.00 96.31 286 THR A CA 1
ATOM 2150 C C . THR A 1 286 ? -0.224 -2.544 -12.085 1.00 96.31 286 THR A C 1
ATOM 2152 O O . THR A 1 286 ? 0.556 -3.381 -12.545 1.00 96.31 286 THR A O 1
ATOM 2155 N N . ARG A 1 287 ? -0.733 -2.467 -10.757 1.00 95.50 287 ARG A N 1
ATOM 2156 C CA . ARG A 1 287 ? -0.270 -3.523 -9.845 1.00 95.50 287 ARG A CA 1
ATOM 2157 C C . ARG A 1 287 ? -1.423 -4.030 -8.979 1.00 95.50 287 ARG A C 1
ATOM 2159 O O . ARG A 1 287 ? -2.346 -3.284 -8.645 1.00 95.50 287 ARG A O 1
ATOM 2166 N N . GLY A 1 288 ? -1.257 -5.312 -8.817 1.00 97.31 288 GLY A N 1
ATOM 2167 C CA . GLY A 1 288 ? -2.140 -5.939 -7.815 1.00 97.31 288 GLY A CA 1
ATOM 2168 C C . GLY A 1 288 ? -1.304 -6.598 -6.709 1.00 97.31 288 GLY A C 1
ATOM 2169 O O . GLY A 1 288 ? -0.314 -7.279 -6.985 1.00 97.31 288 GLY A O 1
ATOM 2170 N N . ARG A 1 289 ? -1.833 -6.372 -5.469 1.00 96.81 289 ARG A N 1
ATOM 2171 C CA . ARG A 1 289 ? -1.005 -6.917 -4.369 1.00 96.81 289 ARG A CA 1
ATOM 2172 C C . ARG A 1 289 ? -1.901 -7.540 -3.300 1.00 96.81 289 ARG A C 1
ATOM 2174 O O . ARG A 1 289 ? -3.031 -7.099 -3.078 1.00 96.81 289 ARG A O 1
ATOM 2181 N N . LEU A 1 290 ? -1.249 -8.610 -2.730 1.00 98.38 290 LEU A N 1
ATOM 2182 C CA . LEU A 1 290 ? -1.802 -9.204 -1.498 1.00 98.38 290 LEU A CA 1
ATOM 2183 C C . LEU A 1 290 ? -0.753 -9.111 -0.385 1.00 98.38 290 LEU A C 1
ATOM 2185 O O . LEU A 1 290 ? 0.400 -9.511 -0.560 1.00 98.38 290 LEU A O 1
ATOM 2189 N N . SER A 1 291 ? -1.250 -8.523 0.751 1.00 98.31 291 SER A N 1
ATOM 2190 C CA . SER A 1 291 ? -0.223 -8.343 1.792 1.00 98.31 291 SER A CA 1
ATOM 2191 C C . SER A 1 291 ? -0.719 -8.873 3.135 1.00 98.31 291 SER A C 1
ATOM 2193 O O . SER A 1 291 ? -1.922 -9.032 3.353 1.00 98.31 291 SER A O 1
ATOM 2195 N N . ALA A 1 292 ? 0.308 -9.222 3.904 1.00 98.50 292 ALA A N 1
ATOM 2196 C CA . ALA A 1 292 ? 0.059 -9.574 5.315 1.00 98.50 292 ALA A CA 1
ATOM 2197 C C . ALA A 1 292 ? 0.878 -8.654 6.228 1.00 98.50 292 ALA A C 1
ATOM 2199 O O . ALA A 1 292 ? 2.068 -8.423 6.003 1.00 98.50 292 ALA A O 1
ATOM 2200 N N . MET A 1 293 ? 0.124 -8.216 7.320 1.00 98.19 293 MET A N 1
ATOM 2201 C CA . MET A 1 293 ? 0.790 -7.194 8.159 1.00 98.19 293 MET A CA 1
ATOM 2202 C C . MET A 1 293 ? 0.607 -7.553 9.634 1.00 98.19 293 MET A C 1
ATOM 2204 O O . MET A 1 293 ? -0.466 -7.989 10.055 1.00 98.19 293 MET A O 1
ATOM 2208 N N . LEU A 1 294 ? 1.717 -7.285 10.355 1.00 98.00 294 LEU A N 1
ATOM 2209 C CA . LEU A 1 294 ? 1.657 -7.406 11.818 1.00 98.00 294 LEU A CA 1
ATOM 2210 C C . LEU A 1 294 ? 1.775 -6.014 12.461 1.00 98.00 294 LEU A C 1
ATOM 2212 O O . LEU A 1 294 ? 2.687 -5.244 12.152 1.00 98.00 294 LEU A O 1
ATOM 2216 N N . TYR A 1 295 ? 0.802 -5.771 13.508 1.00 96.31 295 TYR A N 1
ATOM 2217 C CA . TYR A 1 295 ? 0.759 -4.414 14.086 1.00 96.31 295 TYR A CA 1
ATOM 2218 C C . TYR A 1 295 ? 1.206 -4.478 15.550 1.00 96.31 295 TYR A C 1
ATOM 2220 O O . TYR A 1 295 ? 1.015 -5.487 16.232 1.00 96.31 295 TYR A O 1
ATOM 2228 N N . PHE A 1 296 ? 1.928 -3.298 16.023 1.00 92.56 296 PHE A N 1
ATOM 2229 C CA . PHE A 1 296 ? 2.434 -3.211 17.400 1.00 92.56 296 PHE A CA 1
ATOM 2230 C C . PHE A 1 296 ? 1.913 -1.920 18.043 1.00 92.56 296 PHE A C 1
ATOM 2232 O O . PHE A 1 296 ? 1.653 -0.926 17.362 1.00 92.56 296 PHE A O 1
#

Foldseek 3Di:
DDDDDDDDDDDDDPPDDDDDDPDDPDDDDDDDDDDDDDDPFDWDDDPPDTDGDHDPDPDPDDDDDDDDPDPDPDPDDFDDDPPDGDDDDDPDPDPDDDPPPPDDDDDPPPDPPPDPPPPPPDPDDDDDDDDDDDQDQFFKKKKKKKWWKDWPPFDIKIKIWIKMWGAPDQFKIKMWIWMWIAGPNNQKIKTWTWMKMKGWPDRPDQKIKIKIKIKGKIWMAGRNRPDIFIKIKIKIWIKMWGRPDSFKIKMKIKMKIKIAGDQDDDPPDDPCPVVDDDHGDIIIMMIIMMMMMTGD

pLDDT: mean 70.56, std 24.84, range [25.89, 98.62]

Mean predicted aligned error: 18.43 Å

Radius of gyration: 35.55 Å; Cα contacts (8 Å, |Δi|>4): 461; chains: 1; bounding box: 76×70×124 Å

Nearest PDB structures (foldseek):
  3nb3-assembly1_A  TM=7.883E-01  e=1.491E-04  Escherichia coli K-12
  2qom-assembly1_A  TM=4.102E-01  e=3.434E-03  Escherichia coli O157:H7

Solvent-accessible surface area (backbone atoms only — not comparable to full-atom values): 18559 Å² total; per-residue (Å²): 144,84,90,82,84,83,85,89,82,89,83,84,85,86,88,74,74,95,74,86,82,84,75,79,89,75,80,92,77,88,75,98,63,94,79,85,78,91,60,102,53,73,73,55,82,56,100,85,56,79,54,84,60,81,82,85,76,88,76,84,78,83,82,78,85,75,85,76,79,80,79,79,85,76,93,72,90,82,84,90,62,75,102,56,89,80,78,79,72,78,80,78,82,78,78,82,75,80,75,77,91,69,78,67,82,81,72,76,80,78,71,87,76,86,63,81,78,76,78,71,77,74,80,72,83,80,84,73,80,74,77,77,80,76,82,81,74,55,42,37,32,44,32,41,36,41,35,40,33,38,38,77,98,50,60,67,22,40,33,40,37,39,36,36,36,38,41,80,52,76,39,37,30,40,33,39,38,42,35,42,32,37,29,65,91,62,42,30,36,37,38,36,43,36,38,30,44,34,42,40,75,34,65,88,44,56,63,23,43,29,38,35,42,32,39,37,42,34,40,36,34,31,69,91,61,79,37,72,46,68,26,47,36,39,36,38,36,42,34,39,33,40,49,80,50,92,37,35,35,38,32,44,34,42,36,42,34,40,32,48,54,65,89,71,75,80,82,71,94,60,94,56,59,85,78,43,80,65,90,78,42,76,47,50,35,38,35,39,40,40,33,43,36,41,40,86